Protein AF-0000000080770661 (afdb_homodimer)

Organism: Chromobacterium violaceum (strain ATCC 12472 / DSM 30191 / JCM 1249 / CCUG 213 / NBRC 12614 / NCIMB 9131 / NCTC 9757 / MK) (NCBI:txid243365)

Structure (mmCIF, N/CA/C/O backbone):
data_AF-0000000080770661-model_v1
#
loop_
_entity.id
_entity.type
_entity.pdbx_description
1 polymer 'Uncharacterized protein'
#
loop_
_atom_site.group_PDB
_atom_site.id
_atom_site.type_symbol
_atom_site.label_atom_id
_atom_site.label_alt_id
_atom_site.label_comp_id
_atom_site.label_asym_id
_atom_site.label_entity_id
_atom_site.label_seq_id
_atom_site.pdbx_PDB_ins_code
_atom_site.Cartn_x
_atom_site.Cartn_y
_atom_site.Cartn_z
_atom_site.occupancy
_atom_site.B_iso_or_equiv
_atom_site.auth_seq_id
_atom_site.auth_comp_id
_atom_site.auth_asym_id
_atom_site.auth_atom_id
_atom_site.pdbx_PDB_model_num
ATOM 1 N N . MET A 1 1 ? -11.68 -28.031 2.717 1 43.5 1 MET A N 1
ATOM 2 C CA . MET A 1 1 ? -10.695 -27.297 1.909 1 43.5 1 MET A CA 1
ATOM 3 C C . MET A 1 1 ? -9.734 -26.516 2.793 1 43.5 1 MET A C 1
ATOM 5 O O . MET A 1 1 ? -10.156 -25.875 3.766 1 43.5 1 MET A O 1
ATOM 9 N N . GLY A 1 2 ? -8.492 -26.891 2.832 1 56.44 2 GLY A N 1
ATOM 10 C CA . GLY A 1 2 ? -7.582 -26.391 3.854 1 56.44 2 GLY A CA 1
ATOM 11 C C . GLY A 1 2 ? -7.57 -24.875 3.969 1 56.44 2 GLY A C 1
ATOM 12 O O . GLY A 1 2 ? -8 -24.188 3.049 1 56.44 2 GLY A O 1
ATOM 13 N N . LYS A 1 3 ? -7.535 -24.312 5.062 1 73.31 3 LYS A N 1
ATOM 14 C CA . LYS A 1 3 ? -7.574 -22.875 5.324 1 73.31 3 LYS A CA 1
ATOM 15 C C . LYS A 1 3 ? -6.512 -22.141 4.512 1 73.31 3 LYS A C 1
ATOM 17 O O . LYS A 1 3 ? -5.328 -22.484 4.578 1 73.31 3 LYS A O 1
ATOM 22 N N . VAL A 1 4 ? -6.879 -21.516 3.443 1 87.75 4 VAL A N 1
ATOM 23 C CA . VAL A 1 4 ? -5.93 -20.766 2.635 1 87.75 4 VAL A CA 1
ATOM 24 C C . VAL A 1 4 ? -5.328 -19.625 3.465 1 87.75 4 VAL A C 1
ATOM 26 O O . VAL A 1 4 ? -6.062 -18.844 4.074 1 87.75 4 VAL A O 1
ATOM 29 N N . MET A 1 5 ? -3.979 -19.562 3.586 1 94.5 5 MET A N 1
ATOM 30 C CA . MET A 1 5 ? -3.281 -18.547 4.371 1 94.5 5 MET A CA 1
ATOM 31 C C . MET A 1 5 ? -3.314 -17.203 3.666 1 94.5 5 MET A C 1
ATOM 33 O O . MET A 1 5 ? -3.215 -17.141 2.439 1 94.5 5 MET A O 1
ATOM 37 N N . PRO A 1 6 ? -3.439 -16.172 4.422 1 97.69 6 PRO A N 1
ATOM 38 C CA . PRO A 1 6 ? -3.422 -14.852 3.803 1 97.69 6 PRO A CA 1
ATOM 39 C C . PRO A 1 6 ? -2.107 -14.547 3.086 1 97.69 6 PRO A C 1
ATOM 41 O O . PRO A 1 6 ? -1.037 -14.93 3.566 1 97.69 6 PRO A O 1
ATOM 44 N N . LEU A 1 7 ? -2.252 -13.938 1.95 1 98.44 7 LEU A N 1
ATOM 45 C CA . LEU A 1 7 ? -1.127 -13.312 1.261 1 98.44 7 LEU A CA 1
ATOM 46 C C . LEU A 1 7 ? -1.275 -11.789 1.24 1 98.44 7 LEU A C 1
ATOM 48 O O . LEU A 1 7 ? -2.283 -11.273 0.76 1 98.44 7 LEU A O 1
ATOM 52 N N . LEU A 1 8 ? -0.382 -11.141 1.757 1 98.75 8 LEU A N 1
ATOM 53 C CA . LEU A 1 8 ? -0.152 -9.711 1.619 1 98.75 8 LEU A CA 1
ATOM 54 C C . LEU A 1 8 ? 1.337 -9.391 1.682 1 98.75 8 LEU A C 1
ATOM 56 O O . LEU A 1 8 ? 1.93 -9.375 2.764 1 98.75 8 LEU A O 1
ATOM 60 N N . SER A 1 9 ? 1.948 -9.25 0.583 1 98.81 9 SER A N 1
ATOM 61 C CA . SER A 1 9 ? 3.377 -8.969 0.522 1 98.81 9 SER A CA 1
ATOM 62 C C . SER A 1 9 ? 3.654 -7.715 -0.306 1 98.81 9 SER A C 1
ATOM 64 O O . SER A 1 9 ? 2.881 -7.371 -1.202 1 98.81 9 SER A O 1
ATOM 66 N N . ILE A 1 10 ? 4.691 -7.035 0.051 1 98.94 10 ILE A N 1
ATOM 67 C CA . ILE A 1 10 ? 5.074 -5.789 -0.6 1 98.94 10 ILE A CA 1
ATOM 68 C C . ILE A 1 10 ? 6.562 -5.82 -0.944 1 98.94 10 ILE A C 1
ATOM 70 O O . ILE A 1 10 ? 7.379 -6.285 -0.147 1 98.94 10 ILE A O 1
ATOM 74 N N . CYS A 1 11 ? 6.91 -5.328 -2.098 1 98.81 11 CYS A N 1
ATOM 75 C CA . CYS A 1 11 ? 8.312 -5.09 -2.414 1 98.81 11 CYS A CA 1
ATOM 76 C C . CYS A 1 11 ? 8.492 -3.746 -3.111 1 98.81 11 CYS A C 1
ATOM 78 O O . CYS A 1 11 ? 7.574 -3.256 -3.773 1 98.81 11 CYS A O 1
ATOM 80 N N . SER A 1 12 ? 9.602 -3.158 -2.9 1 98.81 12 SER A N 1
ATOM 81 C CA . SER A 1 12 ? 9.977 -1.896 -3.533 1 98.81 12 SER A CA 1
ATOM 82 C C . SER A 1 12 ? 11.031 -2.105 -4.609 1 98.81 12 SER A C 1
ATOM 84 O O . SER A 1 12 ? 11.945 -2.922 -4.441 1 98.81 12 SER A O 1
ATOM 86 N N . SER A 1 13 ? 10.883 -1.396 -5.672 1 98.69 13 SER A N 1
ATOM 87 C CA . SER A 1 13 ? 11.875 -1.49 -6.738 1 98.69 13 SER A CA 1
ATOM 88 C C . SER A 1 13 ? 13.258 -1.072 -6.25 1 98.69 13 SER A C 1
ATOM 90 O O . SER A 1 13 ? 13.383 -0.435 -5.203 1 98.69 13 SER A O 1
ATOM 92 N N . GLU A 1 14 ? 14.227 -1.424 -7.035 1 97.56 14 GLU A N 1
ATOM 93 C CA . GLU A 1 14 ? 15.609 -1.104 -6.703 1 97.56 14 GLU A CA 1
ATOM 94 C C . GLU A 1 14 ? 15.805 0.401 -6.531 1 97.56 14 GLU A C 1
ATOM 96 O O . GLU A 1 14 ? 16.531 0.84 -5.641 1 97.56 14 GLU A O 1
ATOM 101 N N . THR A 1 15 ? 15.164 1.2 -7.332 1 97.31 15 THR A N 1
ATOM 102 C CA . THR A 1 15 ? 15.32 2.65 -7.301 1 97.31 15 THR A CA 1
ATOM 103 C C . THR A 1 15 ? 14.438 3.266 -6.223 1 97.31 15 THR A C 1
ATOM 105 O O . THR A 1 15 ? 14.602 4.438 -5.871 1 97.31 15 THR A O 1
ATOM 108 N N . GLY A 1 16 ? 13.531 2.516 -5.734 1 98.19 16 GLY A N 1
ATOM 109 C CA . GLY A 1 16 ? 12.633 2.971 -4.688 1 98.19 16 GLY A CA 1
ATOM 110 C C . GLY A 1 16 ? 11.469 3.791 -5.211 1 98.19 16 GLY A C 1
ATOM 111 O O . GLY A 1 16 ? 10.688 4.336 -4.434 1 98.19 16 GLY A O 1
ATOM 112 N N . ASP A 1 17 ? 11.281 3.854 -6.547 1 98.38 17 ASP A N 1
ATOM 113 C CA . ASP A 1 17 ? 10.273 4.746 -7.109 1 98.38 17 ASP A CA 1
ATOM 114 C C . ASP A 1 17 ? 9.031 3.967 -7.539 1 98.38 17 ASP A C 1
ATOM 116 O O . ASP A 1 17 ? 8.094 4.543 -8.102 1 98.38 17 ASP A O 1
ATOM 120 N N . SER A 1 18 ? 9.008 2.666 -7.32 1 98.75 18 SER A N 1
ATOM 121 C CA . SER A 1 18 ? 7.844 1.819 -7.574 1 98.75 18 SER A CA 1
ATOM 122 C C . SER A 1 18 ? 7.691 0.752 -6.492 1 98.75 18 SER A C 1
ATOM 124 O O . SER A 1 18 ? 8.68 0.272 -5.941 1 98.75 18 SER A O 1
ATOM 126 N N . VAL A 1 19 ? 6.426 0.391 -6.211 1 98.88 19 VAL A N 1
ATOM 127 C CA . VAL A 1 19 ? 6.102 -0.614 -5.207 1 98.88 19 VAL A CA 1
ATOM 128 C C . VAL A 1 19 ? 5.121 -1.631 -5.789 1 98.88 19 VAL A C 1
ATOM 130 O O . VAL A 1 19 ? 4.203 -1.265 -6.527 1 98.88 19 VAL A O 1
ATOM 133 N N . HIS A 1 20 ? 5.367 -2.861 -5.555 1 98.88 20 HIS A N 1
ATOM 134 C CA . HIS A 1 20 ? 4.457 -3.953 -5.883 1 98.88 20 HIS A CA 1
ATOM 135 C C . HIS A 1 20 ? 3.838 -4.551 -4.625 1 98.88 20 HIS A C 1
ATOM 137 O O . HIS A 1 20 ? 4.551 -4.895 -3.678 1 98.88 20 HIS A O 1
ATOM 143 N N . MET A 1 21 ? 2.535 -4.652 -4.59 1 98.94 21 MET A N 1
ATOM 144 C CA . MET A 1 21 ? 1.801 -5.32 -3.52 1 98.94 21 MET A CA 1
ATOM 145 C C . MET A 1 21 ? 1.056 -6.543 -4.051 1 98.94 21 MET A C 1
ATOM 147 O O . MET A 1 21 ? 0.319 -6.445 -5.035 1 98.94 21 MET A O 1
ATOM 151 N N . HIS A 1 22 ? 1.281 -7.684 -3.5 1 98.94 22 HIS A N 1
ATOM 152 C CA . HIS A 1 22 ? 0.62 -8.93 -3.873 1 98.94 22 HIS A CA 1
ATOM 153 C C . HIS A 1 22 ? -0.344 -9.391 -2.783 1 98.94 22 HIS A C 1
ATOM 155 O O . HIS A 1 22 ? 0.038 -9.5 -1.616 1 98.94 22 HIS A O 1
ATOM 161 N N . ALA A 1 23 ? -1.537 -9.719 -3.15 1 98.88 23 ALA A N 1
ATOM 162 C CA . ALA A 1 23 ? -2.523 -10.148 -2.162 1 98.88 23 ALA A CA 1
ATOM 163 C C . ALA A 1 23 ? -3.406 -11.266 -2.713 1 98.88 23 ALA A C 1
ATOM 165 O O . ALA A 1 23 ? -3.65 -11.336 -3.918 1 98.88 23 ALA A O 1
ATOM 166 N N . ASN A 1 24 ? -3.795 -12.195 -1.857 1 98.56 24 ASN A N 1
ATOM 167 C CA . ASN A 1 24 ? -4.977 -13 -2.137 1 98.56 24 ASN A CA 1
ATOM 168 C C . ASN A 1 24 ? -6.23 -12.398 -1.51 1 98.56 24 ASN A C 1
ATOM 170 O O . ASN A 1 24 ? -6.203 -11.266 -1.028 1 98.56 24 ASN A O 1
ATOM 174 N N . LEU A 1 25 ? -7.332 -13.102 -1.572 1 98.44 25 LEU A N 1
ATOM 175 C CA . LEU A 1 25 ? -8.594 -12.555 -1.085 1 98.44 25 LEU A CA 1
ATOM 176 C C . LEU A 1 25 ? -8.492 -12.188 0.39 1 98.44 25 LEU A C 1
ATOM 178 O O . LEU A 1 25 ? -8.906 -11.094 0.789 1 98.44 25 LEU A O 1
ATOM 182 N N . GLN A 1 26 ? -7.902 -13.062 1.161 1 98.25 26 GLN A N 1
ATOM 183 C CA . GLN A 1 26 ? -7.762 -12.812 2.592 1 98.25 26 GLN A CA 1
ATOM 184 C C . GLN A 1 26 ? -6.863 -11.609 2.854 1 98.25 26 GLN A C 1
ATOM 186 O O . GLN A 1 26 ? -7.117 -10.828 3.771 1 98.25 26 GLN A O 1
ATOM 191 N N . GLY A 1 27 ? -5.777 -11.508 2.043 1 98.69 27 GLY A N 1
ATOM 192 C CA . GLY A 1 27 ? -4.918 -10.344 2.166 1 98.69 27 GLY A CA 1
ATOM 193 C C . GLY A 1 27 ? -5.625 -9.047 1.843 1 98.69 27 GLY A C 1
ATOM 194 O O . GLY A 1 27 ? -5.414 -8.031 2.514 1 98.69 27 GLY A O 1
ATOM 195 N N . LEU A 1 28 ? -6.473 -9.039 0.837 1 98.81 28 LEU A N 1
ATOM 196 C CA . LEU A 1 28 ? -7.242 -7.848 0.478 1 98.81 28 LEU A CA 1
ATOM 197 C C . LEU A 1 28 ? -8.219 -7.473 1.591 1 98.81 28 LEU A C 1
ATOM 199 O O . LEU A 1 28 ? -8.469 -6.289 1.825 1 98.81 28 LEU A O 1
ATOM 203 N N . ILE A 1 29 ? -8.766 -8.453 2.254 1 98.56 29 ILE A N 1
ATOM 204 C CA . ILE A 1 29 ? -9.688 -8.211 3.355 1 98.56 29 ILE A CA 1
ATOM 205 C C . ILE A 1 29 ? -8.953 -7.543 4.512 1 98.56 29 ILE A C 1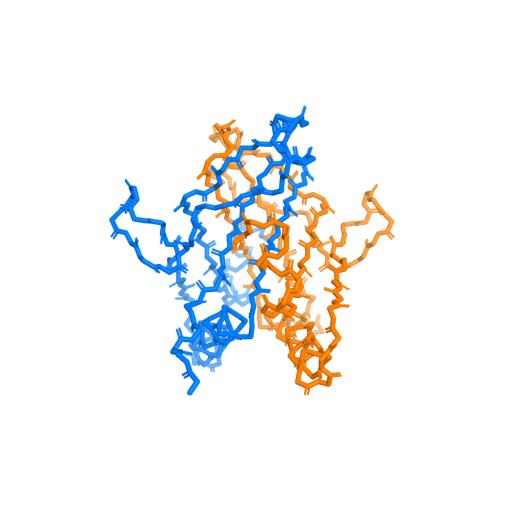
ATOM 207 O O . ILE A 1 29 ? -9.469 -6.613 5.133 1 98.56 29 ILE A O 1
ATOM 211 N N . ILE A 1 30 ? -7.73 -7.977 4.773 1 98.56 30 ILE A N 1
ATOM 212 C CA . ILE A 1 30 ? -6.91 -7.371 5.82 1 98.56 30 ILE A CA 1
ATOM 213 C C . ILE A 1 30 ? -6.688 -5.895 5.508 1 98.56 30 ILE A C 1
ATOM 215 O O . ILE A 1 30 ? -6.852 -5.039 6.379 1 98.56 30 ILE A O 1
ATOM 219 N N . LEU A 1 31 ? -6.316 -5.578 4.27 1 98.62 31 LEU A N 1
ATOM 220 C CA . LEU A 1 31 ? -6.109 -4.199 3.846 1 98.62 31 LEU A CA 1
ATOM 221 C C . LEU A 1 31 ? -7.402 -3.396 3.961 1 98.62 31 LEU A C 1
ATOM 223 O O . LEU A 1 31 ? -7.391 -2.266 4.453 1 98.62 31 LEU A O 1
ATOM 227 N N . GLN A 1 32 ? -8.469 -3.986 3.535 1 98.69 32 GLN A N 1
ATOM 228 C CA . GLN A 1 32 ? -9.773 -3.324 3.551 1 98.69 32 GLN A CA 1
ATOM 229 C C . GLN A 1 32 ? -10.195 -2.982 4.973 1 98.69 32 GLN A C 1
ATOM 231 O O . GLN A 1 32 ? -10.734 -1.902 5.223 1 98.69 32 GLN A O 1
ATOM 236 N N . ASP A 1 33 ? -10.031 -3.922 5.883 1 98.75 33 ASP A N 1
ATOM 237 C CA . ASP A 1 33 ? -10.414 -3.705 7.277 1 98.75 33 ASP A CA 1
ATOM 238 C C . ASP A 1 33 ? -9.672 -2.514 7.871 1 98.75 33 ASP A C 1
ATOM 240 O O . ASP A 1 33 ? -10.258 -1.697 8.586 1 98.75 33 ASP A O 1
ATOM 244 N N . ALA A 1 34 ? -8.383 -2.438 7.605 1 98.81 34 ALA A N 1
ATOM 245 C CA . ALA A 1 34 ? -7.578 -1.312 8.078 1 98.81 34 ALA A CA 1
ATOM 246 C C . ALA A 1 34 ? -8.086 0.006 7.504 1 98.81 34 ALA A C 1
ATOM 248 O O . ALA A 1 34 ? -8.203 1.003 8.219 1 98.81 34 ALA A O 1
ATOM 249 N N . ILE A 1 35 ? -8.422 0 6.227 1 98.88 35 ILE A N 1
ATOM 250 C CA . ILE A 1 35 ? -8.898 1.194 5.535 1 98.88 35 ILE A CA 1
ATOM 251 C C . ILE A 1 35 ? -10.234 1.64 6.125 1 98.88 35 ILE A C 1
ATOM 253 O O . ILE A 1 35 ? -10.438 2.828 6.387 1 98.88 35 ILE A O 1
ATOM 257 N N . ILE A 1 36 ? -11.094 0.716 6.379 1 98.81 36 ILE A N 1
ATOM 258 C CA . ILE A 1 36 ? -12.398 1.02 6.957 1 98.81 36 ILE A CA 1
ATOM 259 C C . ILE A 1 36 ? -12.219 1.642 8.344 1 98.81 36 ILE A C 1
ATOM 261 O O . ILE A 1 36 ? -12.883 2.623 8.68 1 98.81 36 ILE A O 1
ATOM 265 N N . ASN A 1 37 ? -11.344 1.027 9.141 1 98.88 37 ASN A N 1
ATOM 266 C CA . ASN A 1 37 ? -11.062 1.567 10.469 1 98.88 37 ASN A CA 1
ATOM 267 C C . ASN A 1 37 ? -10.555 3.004 10.398 1 98.88 37 ASN A C 1
ATOM 269 O O . ASN A 1 37 ? -11.008 3.867 11.148 1 98.88 37 ASN A O 1
ATOM 273 N N . LEU A 1 38 ? -9.656 3.291 9.492 1 98.88 38 LEU A N 1
ATOM 274 C CA . LEU A 1 38 ? -9.07 4.621 9.336 1 98.88 38 LEU A CA 1
ATOM 275 C C . LEU A 1 38 ? -10.109 5.613 8.836 1 98.88 38 LEU A C 1
ATOM 277 O O . LEU A 1 38 ? -10.117 6.777 9.25 1 98.88 38 LEU A O 1
ATOM 281 N N . GLN A 1 39 ? -10.977 5.148 7.91 1 98.88 39 GLN A N 1
ATOM 282 C CA . GLN A 1 39 ? -12.062 6.008 7.449 1 98.88 39 GLN A CA 1
ATOM 283 C C . GLN A 1 39 ? -12.961 6.422 8.609 1 98.88 39 GLN A C 1
ATOM 285 O O . GLN A 1 39 ? -13.352 7.586 8.711 1 98.88 39 GLN A O 1
ATOM 290 N N . ARG A 1 40 ? -13.305 5.457 9.406 1 98.81 40 ARG A N 1
ATOM 291 C CA . ARG A 1 40 ? -14.148 5.742 10.562 1 98.81 40 ARG A CA 1
ATOM 292 C C . ARG A 1 40 ? -13.516 6.805 11.461 1 98.81 40 ARG A C 1
ATOM 294 O O . ARG A 1 40 ? -14.195 7.727 11.914 1 98.81 40 ARG A O 1
ATOM 301 N N . LYS A 1 41 ? -12.234 6.641 11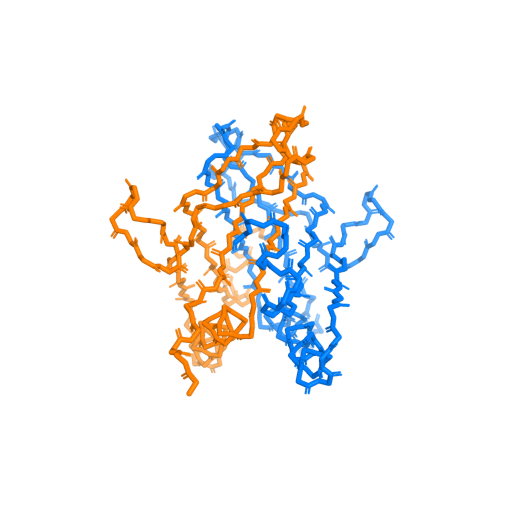.711 1 98.75 41 LYS A N 1
ATOM 302 C CA . LYS A 1 41 ? -11.523 7.602 12.547 1 98.75 41 LYS A CA 1
ATOM 303 C C . LYS A 1 41 ? -11.508 8.984 11.906 1 98.75 41 LYS A C 1
ATOM 305 O O . LYS A 1 41 ? -11.719 9.992 12.586 1 98.75 41 LYS A O 1
ATOM 310 N N . LEU A 1 42 ? -11.297 9.062 10.57 1 98.62 42 LEU A N 1
ATOM 311 C CA . LEU A 1 42 ? -11.281 10.344 9.875 1 98.62 42 LEU A CA 1
ATOM 312 C C . LEU A 1 42 ? -12.648 11.016 9.945 1 98.62 42 LEU A C 1
ATOM 314 O O . LEU A 1 42 ? -12.734 12.242 10.094 1 98.62 42 LEU A O 1
ATOM 318 N N . LEU A 1 43 ? -13.648 10.281 9.781 1 98.12 43 LEU A N 1
ATOM 319 C CA . LEU A 1 43 ? -15.008 10.812 9.844 1 98.12 43 LEU A CA 1
ATOM 320 C C . LEU A 1 43 ? -15.32 11.367 11.227 1 98.12 43 LEU A C 1
ATOM 322 O O . LEU A 1 43 ? -16.188 12.219 11.383 1 98.12 43 LEU A O 1
ATOM 326 N N . ALA A 1 44 ? -14.555 10.914 12.25 1 98.25 44 ALA A N 1
ATOM 327 C CA . ALA A 1 44 ? -14.656 11.43 13.609 1 98.25 44 ALA A CA 1
ATOM 328 C C . ALA A 1 44 ? -13.617 12.531 13.852 1 98.25 44 ALA A C 1
ATOM 330 O O . ALA A 1 44 ? -13.344 12.891 15 1 98.25 44 ALA A O 1
ATOM 331 N N . ASP A 1 45 ? -13.008 12.984 12.766 1 97.56 45 ASP A N 1
ATOM 332 C CA . ASP A 1 45 ? -12.039 14.07 12.773 1 97.56 45 ASP A CA 1
ATOM 333 C C . ASP A 1 45 ? -10.766 13.672 13.523 1 97.56 45 ASP A C 1
ATOM 335 O O . ASP A 1 45 ? -10.203 14.477 14.273 1 97.56 45 ASP A O 1
ATOM 339 N N . GLN A 1 46 ? -10.414 12.406 13.383 1 98.5 46 GLN A N 1
ATOM 340 C CA . GLN A 1 46 ? -9.211 11.898 14.023 1 98.5 46 GLN A CA 1
ATOM 341 C C . GLN A 1 46 ? -8.219 11.367 12.992 1 98.5 46 GLN A C 1
ATOM 343 O O . GLN A 1 46 ? -8.562 10.5 12.18 1 98.5 46 GLN A O 1
ATOM 348 N N . SER A 1 47 ? -7.059 11.945 13.047 1 98.75 47 SER A N 1
ATOM 349 C CA . SER A 1 47 ? -5.953 11.359 12.305 1 98.75 47 SER A CA 1
ATOM 350 C C . SER A 1 47 ? -5.402 10.125 13.016 1 98.75 47 SER A C 1
ATOM 352 O O . SER A 1 47 ? -5.312 10.102 14.242 1 98.75 47 SER A O 1
ATOM 354 N N . ASP A 1 48 ? -5.051 9.133 12.289 1 98.69 48 ASP A N 1
ATOM 355 C CA . ASP A 1 48 ? -4.496 7.902 12.852 1 98.69 48 ASP A CA 1
ATOM 356 C C . ASP A 1 48 ? -3.721 7.121 11.797 1 98.69 48 ASP A C 1
ATOM 358 O O . ASP A 1 48 ? -3.531 7.602 10.672 1 98.69 48 ASP A O 1
ATOM 362 N N . HIS A 1 49 ? -3.133 6.059 12.18 1 98.81 49 HIS A N 1
ATOM 363 C CA . HIS A 1 49 ? -2.393 5.211 11.25 1 98.81 49 HIS A CA 1
ATOM 364 C C . HIS A 1 49 ? -2.5 3.742 11.633 1 98.81 49 HIS A C 1
ATOM 366 O O . HIS A 1 49 ? -2.918 3.418 12.75 1 98.81 49 HIS A O 1
ATOM 372 N N . GLU A 1 50 ? -2.258 2.883 10.703 1 98.75 50 GLU A N 1
ATOM 373 C CA . GLU A 1 50 ? -2.16 1.437 10.875 1 98.75 50 GLU A CA 1
ATOM 374 C C . GLU A 1 50 ? -0.771 0.929 10.492 1 98.75 50 GLU A C 1
ATOM 376 O O . GLU A 1 50 ? -0.173 1.407 9.523 1 98.75 50 GLU A O 1
ATOM 381 N N . HIS A 1 51 ? -0.306 -0.039 11.258 1 98.75 51 HIS A N 1
ATOM 382 C CA . HIS A 1 51 ? 0.953 -0.712 10.953 1 98.75 51 HIS A CA 1
ATOM 383 C C . HIS A 1 51 ? 0.711 -2.109 10.391 1 98.75 51 HIS A C 1
ATOM 385 O O . HIS A 1 51 ? -0.072 -2.881 10.953 1 98.75 51 HIS A O 1
ATOM 391 N N . PHE A 1 52 ? 1.346 -2.414 9.273 1 98.81 52 PHE A N 1
ATOM 392 C CA . PHE A 1 52 ? 1.479 -3.77 8.75 1 98.81 52 PHE A CA 1
ATOM 393 C C . PHE A 1 52 ? 2.934 -4.223 8.781 1 98.81 52 PHE A C 1
ATOM 395 O O . PHE A 1 52 ? 3.811 -3.559 8.234 1 98.81 52 PHE A O 1
ATOM 402 N N . ARG A 1 53 ? 3.201 -5.301 9.492 1 98.81 53 ARG A N 1
ATOM 403 C CA . ARG A 1 53 ? 4.578 -5.77 9.617 1 98.81 53 ARG A CA 1
ATOM 404 C C . ARG A 1 53 ? 4.68 -7.258 9.297 1 98.81 53 ARG A C 1
ATOM 406 O O . ARG A 1 53 ? 3.693 -7.988 9.391 1 98.81 53 ARG A O 1
ATOM 413 N N . SER A 1 54 ? 5.852 -7.641 8.82 1 98.62 54 SER A N 1
ATOM 414 C CA . SER A 1 54 ? 6.152 -9.055 8.641 1 98.62 54 SER A CA 1
ATOM 415 C C . SER A 1 54 ? 6.645 -9.688 9.938 1 98.62 54 SER A C 1
ATOM 417 O O . SER A 1 54 ? 6.93 -8.977 10.906 1 98.62 54 SER A O 1
ATOM 419 N N . ALA A 1 55 ? 6.758 -10.961 9.93 1 98.19 55 ALA A N 1
ATOM 420 C CA . ALA A 1 55 ? 7.219 -11.695 11.102 1 98.19 55 ALA A CA 1
ATOM 421 C C . ALA A 1 55 ? 8.625 -11.266 11.5 1 98.19 55 ALA A C 1
ATOM 423 O O . ALA A 1 55 ? 8.945 -11.164 12.688 1 98.19 55 ALA A O 1
ATOM 424 N N . ASP A 1 56 ? 9.469 -10.953 10.578 1 97.62 56 ASP A N 1
ATOM 425 C CA . ASP A 1 56 ? 10.836 -10.531 10.828 1 97.62 56 ASP A CA 1
ATOM 426 C C . ASP A 1 56 ? 10.875 -9.234 11.625 1 97.62 56 ASP A C 1
ATOM 428 O O . ASP A 1 56 ? 11.883 -8.914 12.258 1 97.62 56 ASP A O 1
ATOM 432 N N . TRP A 1 57 ? 9.844 -8.547 11.602 1 98.12 57 TRP A N 1
ATOM 433 C CA . TRP A 1 57 ? 9.758 -7.289 12.328 1 98.12 57 TRP A CA 1
ATOM 434 C C . TRP A 1 57 ? 8.656 -7.336 13.383 1 98.12 57 TRP A C 1
ATOM 436 O O . TRP A 1 57 ? 7.98 -6.336 13.625 1 98.12 57 TRP A O 1
ATOM 446 N N . ALA A 1 58 ? 8.266 -8.469 13.781 1 97.62 58 ALA A N 1
ATOM 447 C CA . ALA A 1 58 ? 7.406 -8.75 14.93 1 97.62 58 ALA A CA 1
ATOM 448 C C . ALA A 1 58 ? 5.945 -8.43 14.617 1 97.62 58 ALA A C 1
ATOM 450 O O . ALA A 1 58 ? 5.207 -7.965 15.484 1 97.62 58 ALA A O 1
ATOM 451 N N . GLY A 1 59 ? 5.566 -8.547 13.477 1 97.56 59 GLY A N 1
ATOM 452 C CA . GLY A 1 59 ? 4.184 -8.492 13.031 1 97.56 59 GLY A CA 1
ATOM 453 C C . GLY A 1 59 ? 3.805 -9.641 12.117 1 97.56 59 GLY A C 1
ATOM 454 O O . GLY A 1 59 ? 4.676 -10.367 11.625 1 97.56 59 GLY A O 1
ATOM 455 N N . TYR A 1 60 ? 2.447 -9.719 11.805 1 96.25 60 TYR A N 1
ATOM 456 C CA . TYR A 1 60 ? 2.014 -10.906 11.07 1 96.25 60 TYR A CA 1
ATOM 457 C C . TYR A 1 60 ? 1.04 -10.539 9.961 1 96.25 60 TYR A C 1
ATOM 459 O O . TYR A 1 60 ? 0.443 -11.414 9.328 1 96.25 60 TYR A O 1
ATOM 467 N N . GLU A 1 61 ? 0.936 -9.289 9.719 1 98 61 GLU A N 1
ATOM 468 C CA . GLU A 1 61 ? -0.003 -8.859 8.688 1 98 61 GLU A CA 1
ATOM 469 C C . GLU A 1 61 ? 0.588 -9.047 7.293 1 98 61 GLU A C 1
ATOM 471 O O . GLU A 1 61 ? -0.117 -9.445 6.363 1 98 61 GLU A O 1
ATOM 476 N N . LEU A 1 62 ? 1.912 -8.758 7.227 1 98.56 62 LEU A N 1
ATOM 477 C CA . LEU A 1 62 ? 2.59 -8.914 5.941 1 98.56 62 LEU A CA 1
ATOM 478 C C . LEU A 1 62 ? 3.25 -10.289 5.844 1 98.56 62 LEU A C 1
ATOM 480 O O . LEU A 1 62 ? 3.84 -10.773 6.812 1 98.56 62 LEU A O 1
ATOM 484 N N . THR A 1 63 ? 3.092 -10.891 4.738 1 98.25 63 THR A N 1
ATOM 485 C CA . THR A 1 63 ? 3.902 -12.047 4.395 1 98.25 63 THR A CA 1
ATOM 486 C C . THR A 1 63 ? 5.18 -11.625 3.678 1 98.25 63 THR A C 1
ATOM 488 O O . THR A 1 63 ? 5.336 -10.461 3.311 1 98.25 63 THR A O 1
ATOM 491 N N . THR A 1 64 ? 6.148 -12.633 3.611 1 97.56 64 THR A N 1
ATOM 492 C CA . THR A 1 64 ? 7.406 -12.344 2.934 1 97.56 64 THR A CA 1
ATOM 493 C C . THR A 1 64 ? 7.586 -13.25 1.717 1 97.56 64 THR A C 1
ATOM 495 O O . THR A 1 64 ? 7.672 -14.469 1.852 1 97.56 64 THR A O 1
ATOM 498 N N . SER A 1 65 ? 7.133 -12.867 0.608 1 96.12 65 SER A N 1
ATOM 499 C C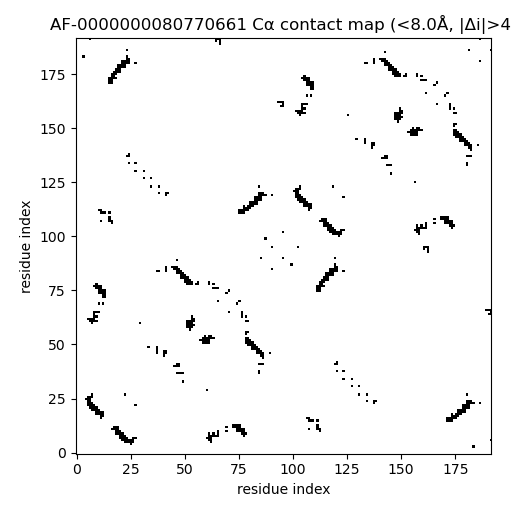A . SER A 1 65 ? 7.301 -13.508 -0.693 1 96.12 65 SER A CA 1
ATOM 500 C C . SER A 1 65 ? 7.379 -12.469 -1.811 1 96.12 65 SER A C 1
ATOM 502 O O . SER A 1 65 ? 6.922 -11.336 -1.647 1 96.12 65 SER A O 1
ATOM 504 N N . MET A 1 66 ? 8.039 -12.836 -2.795 1 96.56 66 MET A N 1
ATOM 505 C CA . MET A 1 66 ? 8.141 -11.992 -3.977 1 96.56 66 MET A CA 1
ATOM 506 C C . MET A 1 66 ? 8.266 -12.828 -5.242 1 96.56 66 MET A C 1
ATOM 508 O O . MET A 1 66 ? 8.695 -13.984 -5.188 1 96.56 66 MET A O 1
ATOM 512 N N . LEU A 1 67 ? 7.848 -12.289 -6.34 1 98 67 LEU A N 1
ATOM 513 C CA . LEU A 1 67 ? 7.984 -12.992 -7.613 1 98 67 LEU A CA 1
ATOM 514 C C . LEU A 1 67 ? 9.453 -13.133 -8 1 98 67 LEU A C 1
ATOM 516 O O . LEU A 1 67 ? 10.273 -12.273 -7.676 1 98 67 LEU A O 1
ATOM 520 N N . GLU A 1 68 ? 9.75 -14.172 -8.734 1 97.19 68 GLU A N 1
ATOM 521 C CA . GLU A 1 68 ? 11.109 -14.375 -9.242 1 97.19 68 GLU A CA 1
ATOM 522 C C . GLU A 1 68 ? 11.586 -13.172 -10.039 1 97.19 68 GLU A C 1
ATOM 524 O O . GLU A 1 68 ? 12.742 -12.766 -9.93 1 97.19 68 GLU A O 1
ATOM 529 N N . SER A 1 69 ? 10.711 -12.641 -10.836 1 97.25 69 SER A N 1
ATOM 530 C CA . SER A 1 69 ? 11.07 -11.484 -11.648 1 97.25 69 SER A CA 1
ATOM 531 C C . SER A 1 69 ? 11.43 -10.281 -10.789 1 97.25 69 SER A C 1
ATOM 533 O O . SER A 1 69 ? 12.328 -9.508 -11.133 1 97.25 69 SER A O 1
ATOM 535 N N . GLU A 1 70 ? 10.766 -10.086 -9.703 1 97.94 70 GLU A N 1
ATOM 536 C CA . GLU A 1 70 ? 11.055 -9.008 -8.773 1 97.94 70 GLU A CA 1
ATOM 537 C C . GLU A 1 70 ? 12.391 -9.227 -8.07 1 97.94 70 GLU A C 1
ATOM 539 O O . GLU A 1 70 ? 13.188 -8.297 -7.922 1 97.94 70 GLU A O 1
ATOM 544 N N . TYR A 1 71 ? 12.578 -10.469 -7.656 1 96.88 71 TYR A N 1
ATOM 545 C CA . TYR A 1 71 ? 13.859 -10.836 -7.07 1 96.88 71 TYR A CA 1
ATOM 546 C C . TYR A 1 71 ? 15 -10.547 -8.039 1 96.88 71 TYR A C 1
ATOM 548 O O . TYR A 1 71 ? 15.992 -9.914 -7.664 1 96.88 71 TYR A O 1
ATOM 556 N N . ASN A 1 72 ? 14.812 -10.969 -9.258 1 97.75 72 ASN A N 1
ATOM 557 C CA . ASN A 1 72 ? 15.844 -10.82 -10.281 1 97.75 72 ASN A CA 1
ATOM 558 C C . ASN A 1 72 ? 16.078 -9.359 -10.633 1 97.75 72 ASN A C 1
ATOM 560 O O . ASN A 1 72 ? 17.156 -9 -11.125 1 97.75 72 ASN A O 1
ATOM 564 N N . SER A 1 73 ? 15.133 -8.508 -10.367 1 98 73 SER A N 1
ATOM 565 C CA . SER A 1 73 ? 15.266 -7.086 -10.656 1 98 73 SER A CA 1
ATOM 566 C C . SER A 1 73 ? 15.719 -6.316 -9.422 1 98 73 SER A C 1
ATOM 568 O O . SER A 1 73 ? 15.641 -5.086 -9.391 1 98 73 SER A O 1
ATOM 570 N N . ASN A 1 74 ? 16.109 -7.055 -8.383 1 97.94 74 ASN A N 1
ATOM 571 C CA . ASN A 1 74 ? 16.688 -6.512 -7.156 1 97.94 74 ASN A CA 1
ATOM 572 C C . ASN A 1 74 ? 15.664 -5.684 -6.375 1 97.94 74 ASN A C 1
ATOM 574 O O . ASN A 1 74 ? 16.016 -4.652 -5.793 1 97.94 74 ASN A O 1
ATOM 578 N N . CYS A 1 75 ? 14.438 -6.047 -6.488 1 98.5 75 CYS A N 1
ATOM 579 C CA . CYS A 1 75 ? 13.445 -5.461 -5.59 1 98.5 75 CYS A CA 1
ATOM 580 C C . CYS A 1 75 ? 13.742 -5.816 -4.141 1 98.5 75 CYS A C 1
ATOM 582 O O . CYS A 1 75 ? 14.312 -6.871 -3.857 1 98.5 75 CYS A O 1
ATOM 584 N N . LYS A 1 76 ? 13.344 -4.922 -3.275 1 98.5 76 LYS A N 1
ATOM 585 C CA . LYS A 1 76 ? 13.57 -5.133 -1.849 1 98.5 76 LYS A CA 1
ATOM 586 C C . LYS A 1 76 ? 12.289 -5.551 -1.143 1 98.5 76 LYS A C 1
ATOM 588 O O . LYS A 1 76 ? 11.227 -4.965 -1.376 1 98.5 76 LYS A O 1
ATOM 593 N N . GLN A 1 77 ? 12.438 -6.574 -0.352 1 98.5 77 GLN A N 1
ATOM 594 C CA . GLN A 1 77 ? 11.305 -6.961 0.488 1 98.5 77 GLN A CA 1
ATOM 595 C C . GLN A 1 77 ? 10.953 -5.855 1.479 1 98.5 77 GLN A C 1
ATOM 597 O O . GLN A 1 77 ? 11.82 -5.359 2.199 1 98.5 77 GLN A O 1
ATOM 602 N N . VAL A 1 78 ? 9.742 -5.469 1.483 1 98.81 78 VAL A N 1
ATOM 603 C CA . VAL A 1 78 ? 9.242 -4.504 2.463 1 98.81 78 VAL A CA 1
ATOM 604 C C . VAL A 1 78 ? 8.719 -5.242 3.691 1 98.81 78 VAL A C 1
ATOM 606 O O . VAL A 1 78 ? 7.902 -6.16 3.568 1 98.81 78 VAL A O 1
ATOM 609 N N . HIS A 1 79 ? 9.133 -4.836 4.867 1 98.88 79 HIS A N 1
ATOM 610 C CA . HIS A 1 79 ? 8.758 -5.516 6.102 1 98.88 79 HIS A CA 1
ATOM 611 C C . HIS A 1 79 ? 7.801 -4.672 6.93 1 98.88 79 HIS A C 1
ATOM 613 O O . HIS A 1 79 ? 7.195 -5.164 7.883 1 98.88 79 HIS A O 1
ATOM 619 N N . HIS A 1 80 ? 7.68 -3.428 6.52 1 98.94 80 HIS A N 1
ATOM 620 C CA . HIS A 1 80 ? 6.848 -2.521 7.305 1 98.94 80 HIS A CA 1
ATOM 621 C C . HIS A 1 80 ? 6.133 -1.513 6.41 1 98.94 80 HIS A C 1
ATOM 623 O O . HIS A 1 80 ? 6.781 -0.724 5.719 1 98.94 80 HIS A O 1
ATOM 629 N N . LEU A 1 81 ? 4.812 -1.561 6.344 1 98.88 81 LEU A N 1
ATOM 630 C CA . LEU A 1 81 ? 3.951 -0.534 5.766 1 98.88 81 LEU A CA 1
ATOM 631 C C . LEU A 1 81 ? 3.258 0.274 6.855 1 98.88 81 LEU A C 1
ATOM 633 O O . LEU A 1 81 ? 2.613 -0.294 7.742 1 98.88 81 LEU A O 1
ATOM 637 N N . GLU A 1 82 ? 3.424 1.525 6.891 1 98.81 82 GLU A N 1
ATOM 638 C CA . GLU A 1 82 ? 2.602 2.432 7.688 1 98.81 82 GLU A CA 1
ATOM 639 C C . GLU A 1 82 ? 1.589 3.168 6.812 1 98.81 82 GLU A C 1
ATOM 641 O O . GLU A 1 82 ? 1.968 3.91 5.906 1 98.81 82 GLU A O 1
ATOM 646 N N . LEU A 1 83 ? 0.331 2.916 7.004 1 98.88 83 LEU A N 1
ATOM 647 C CA . LEU A 1 83 ? -0.759 3.609 6.324 1 98.88 83 LEU A CA 1
ATOM 648 C C . LEU A 1 83 ? -1.338 4.707 7.211 1 98.88 83 LEU A C 1
ATOM 650 O O . LEU A 1 83 ? -2.051 4.426 8.172 1 98.88 83 LEU A O 1
ATOM 654 N N . PHE A 1 84 ? -1.064 5.938 6.867 1 98.88 84 PHE A N 1
ATOM 655 C CA . PHE A 1 84 ? -1.512 7.102 7.621 1 98.88 84 PHE A CA 1
ATOM 656 C C . PHE A 1 84 ? -2.791 7.676 7.027 1 98.88 84 PHE A C 1
ATOM 658 O O . PHE A 1 84 ? -2.93 7.758 5.805 1 98.88 84 PHE A O 1
ATOM 665 N N . ALA A 1 85 ? -3.658 8.039 7.879 1 98.88 85 ALA A N 1
ATOM 666 C CA . ALA A 1 85 ? -4.879 8.758 7.516 1 98.88 85 ALA A CA 1
ATOM 667 C C . ALA A 1 85 ? -4.934 10.125 8.195 1 98.88 85 ALA A C 1
ATOM 669 O O . ALA A 1 85 ? -4.945 10.211 9.422 1 98.88 85 ALA A O 1
ATOM 670 N N . TRP A 1 86 ? -4.973 11.109 7.375 1 98.75 86 TRP A N 1
ATOM 671 C CA . TRP A 1 86 ? -4.863 12.469 7.887 1 98.75 86 TRP A CA 1
ATOM 672 C C . TRP A 1 86 ? -6.164 13.234 7.68 1 98.75 86 TRP A C 1
ATOM 674 O O . TRP A 1 86 ? -6.77 13.164 6.605 1 98.75 86 TRP A O 1
ATOM 684 N N . THR A 1 87 ? -6.578 14.008 8.688 1 98.44 87 THR A N 1
ATOM 685 C CA . THR A 1 87 ? -7.633 15 8.5 1 98.44 87 THR A CA 1
ATOM 686 C C . THR A 1 87 ? -7.176 16.109 7.555 1 98.44 87 THR A C 1
ATOM 688 O O . T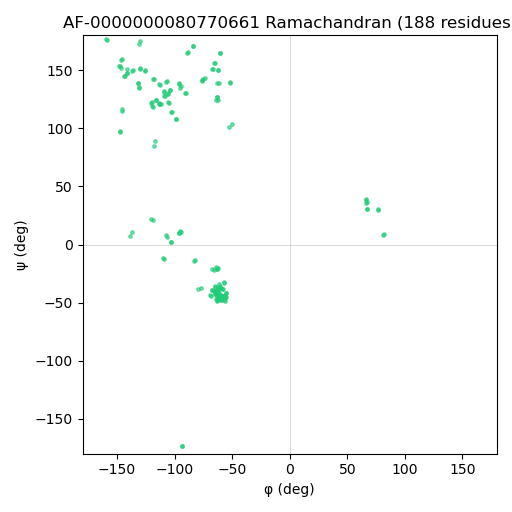HR A 1 87 ? -5.973 16.312 7.367 1 98.44 87 THR A O 1
ATOM 691 N N . ASP A 1 88 ? -8.102 16.781 6.918 1 96.19 88 ASP A N 1
ATOM 692 C CA . ASP A 1 88 ? -7.742 17.859 5.984 1 96.19 88 ASP A CA 1
ATOM 693 C C . ASP A 1 88 ? -6.957 18.953 6.688 1 96.19 88 ASP A C 1
ATOM 695 O O . ASP A 1 88 ? -6.031 19.531 6.109 1 96.19 88 ASP A O 1
ATOM 699 N N . GLU A 1 89 ? -7.336 19.234 7.914 1 96.12 89 GLU A N 1
ATOM 700 C CA . GLU A 1 89 ? -6.621 20.25 8.688 1 96.12 89 GLU A CA 1
ATOM 701 C C . GLU A 1 89 ? -5.172 19.828 8.93 1 96.12 89 GLU A C 1
ATOM 703 O O . GLU A 1 89 ? -4.254 20.641 8.766 1 96.12 89 GLU A O 1
ATOM 708 N N . TRP A 1 90 ? -4.957 18.641 9.352 1 97.38 90 TRP A N 1
ATOM 709 C CA . TRP A 1 90 ? -3.611 18.156 9.625 1 97.38 90 TRP A CA 1
ATOM 710 C C . TRP A 1 90 ? -2.758 18.156 8.367 1 97.38 90 TRP A C 1
ATOM 712 O O . TRP A 1 90 ? -1.602 18.578 8.391 1 97.38 90 TRP A O 1
ATOM 722 N N . ARG A 1 91 ? -3.342 17.625 7.297 1 96.44 91 ARG A N 1
ATOM 723 C CA . ARG A 1 91 ? -2.639 17.578 6.02 1 96.44 91 ARG A CA 1
ATOM 724 C C . ARG A 1 91 ? -2.188 18.953 5.582 1 96.44 91 ARG A C 1
ATOM 726 O O . ARG A 1 91 ? -1.064 19.125 5.105 1 96.44 91 ARG A O 1
ATOM 733 N N . GLU A 1 92 ? -3.078 19.953 5.734 1 94.69 92 GLU A N 1
ATOM 734 C CA . GLU A 1 92 ? -2.754 21.312 5.359 1 94.69 92 GLU A CA 1
ATOM 735 C C . GLU A 1 92 ? -1.62 21.875 6.215 1 94.69 92 GLU A C 1
ATOM 737 O O . GLU A 1 92 ? -0.685 22.484 5.699 1 94.69 92 GLU A O 1
ATOM 742 N N . LYS A 1 93 ? -1.743 21.672 7.465 1 95.94 93 LYS A N 1
ATOM 743 C CA . LYS A 1 93 ? -0.745 22.141 8.414 1 95.94 93 LYS A CA 1
ATOM 744 C C . LYS A 1 93 ? 0.636 21.578 8.094 1 95.94 93 LYS A C 1
ATOM 746 O O . LYS A 1 93 ? 1.649 22.25 8.289 1 95.94 93 LYS A O 1
ATOM 751 N N . HIS A 1 94 ? 0.677 20.391 7.578 1 95.62 94 HIS A N 1
ATOM 752 C CA . HIS A 1 94 ? 1.953 19.719 7.375 1 95.62 94 HIS A CA 1
ATOM 753 C C . HIS A 1 94 ? 2.33 19.672 5.898 1 95.62 94 HIS A C 1
ATOM 755 O O . HIS A 1 94 ? 3.248 18.953 5.504 1 95.62 94 HIS A O 1
ATOM 761 N N . LYS A 1 95 ? 1.547 20.375 5.062 1 92.81 95 LYS A N 1
ATOM 762 C CA . LYS A 1 95 ? 1.839 20.656 3.662 1 92.81 95 LYS A CA 1
ATOM 763 C C . LYS A 1 95 ? 1.841 19.391 2.83 1 92.81 95 LYS A C 1
ATOM 765 O O . LYS A 1 95 ? 2.74 19.172 2.012 1 92.81 95 LYS A O 1
ATOM 770 N N . LEU A 1 96 ? 0.918 18.562 3.184 1 93.5 96 LEU A N 1
ATOM 771 C CA . LEU A 1 96 ? 0.669 17.375 2.379 1 93.5 96 LEU A CA 1
ATOM 772 C C . LEU A 1 96 ? -0.492 17.609 1.417 1 93.5 96 LEU A C 1
ATOM 774 O O . LEU A 1 96 ? -1.365 18.438 1.677 1 93.5 96 LEU A O 1
ATOM 778 N N . MET B 1 1 ? -18.188 24.484 0.806 1 44.28 1 MET B N 1
ATOM 779 C CA . MET B 1 1 ? -16.875 24.062 1.275 1 44.28 1 MET B CA 1
ATOM 780 C C . MET B 1 1 ? -16.047 23.5 0.132 1 44.28 1 MET B C 1
ATOM 782 O O . MET B 1 1 ? -16.547 22.719 -0.683 1 44.28 1 MET B O 1
ATOM 786 N N . GLY B 1 2 ? -14.969 24.141 -0.272 1 58.62 2 GLY B N 1
ATOM 787 C CA . GLY B 1 2 ? -14.273 23.828 -1.51 1 58.62 2 GLY B CA 1
ATOM 788 C C . GLY B 1 2 ? -13.93 22.359 -1.655 1 58.62 2 GLY B C 1
ATOM 789 O O . GLY B 1 2 ? -13.953 21.609 -0.674 1 58.62 2 GLY B O 1
ATOM 790 N N . LYS B 1 3 ? -14.047 21.797 -2.729 1 73.19 3 LYS B N 1
ATOM 791 C CA . LYS B 1 3 ? -13.789 20.391 -3.006 1 73.19 3 LYS B CA 1
ATOM 792 C C . LYS B 1 3 ? -12.422 19.969 -2.482 1 73.19 3 LYS B C 1
ATOM 794 O O . LYS B 1 3 ? -11.406 20.578 -2.811 1 73.19 3 LYS B O 1
ATOM 799 N N . VAL B 1 4 ? -12.367 19.281 -1.408 1 88.12 4 VAL B N 1
ATOM 800 C CA . VAL B 1 4 ? -11.102 18.797 -0.867 1 88.12 4 VAL B CA 1
ATOM 801 C C . VAL B 1 4 ? -10.461 17.812 -1.846 1 88.12 4 VAL B C 1
ATOM 803 O O . VAL B 1 4 ? -11.102 16.859 -2.277 1 88.12 4 VAL B O 1
ATOM 806 N N . MET B 1 5 ? -9.195 18.062 -2.275 1 94.38 5 MET B N 1
ATOM 807 C CA . MET B 1 5 ? -8.492 17.219 -3.234 1 94.38 5 MET B CA 1
ATOM 808 C C . MET B 1 5 ? -8.023 15.922 -2.576 1 94.38 5 MET B C 1
ATOM 810 O O . MET B 1 5 ? -7.605 15.922 -1.419 1 94.38 5 MET B O 1
ATOM 814 N N . PRO B 1 6 ? -8.086 14.859 -3.297 1 97.62 6 PRO B N 1
ATOM 815 C CA . PRO B 1 6 ? -7.605 13.594 -2.738 1 97.62 6 PRO B CA 1
ATOM 816 C C . PRO B 1 6 ? -6.113 13.625 -2.418 1 97.62 6 PRO B C 1
ATOM 818 O O . PRO B 1 6 ? -5.328 14.211 -3.166 1 97.62 6 PRO B O 1
ATOM 821 N N . LEU B 1 7 ? -5.809 13.047 -1.298 1 98.38 7 LEU B N 1
ATOM 822 C CA . LEU B 1 7 ? -4.43 12.711 -0.962 1 98.38 7 LEU B CA 1
ATOM 823 C C . LEU B 1 7 ? -4.223 11.203 -0.952 1 98.38 7 LEU B C 1
ATOM 825 O O . LEU B 1 7 ? -4.922 10.477 -0.236 1 98.38 7 LEU B O 1
ATOM 829 N N . LEU B 1 8 ? -3.389 10.742 -1.707 1 98.75 8 LEU B N 1
ATOM 830 C CA . LEU B 1 8 ? -2.818 9.398 -1.681 1 98.75 8 LEU B CA 1
ATOM 831 C C . LEU B 1 8 ? -1.368 9.414 -2.156 1 98.75 8 LEU B C 1
ATOM 833 O O . LEU B 1 8 ? -1.105 9.523 -3.355 1 98.75 8 LEU B O 1
ATOM 837 N N . SER B 1 9 ? -0.476 9.445 -1.262 1 98.81 9 SER B N 1
ATOM 838 C CA . SER B 1 9 ? 0.942 9.484 -1.602 1 98.81 9 SER B CA 1
ATOM 839 C C . SER B 1 9 ? 1.705 8.359 -0.913 1 98.81 9 SER B C 1
ATOM 841 O O . SER B 1 9 ? 1.294 7.879 0.146 1 98.81 9 SER B O 1
ATOM 843 N N . ILE B 1 10 ? 2.752 7.91 -1.554 1 98.94 10 ILE B N 1
ATOM 844 C CA . ILE B 1 10 ? 3.561 6.801 -1.063 1 98.94 10 ILE B CA 1
ATOM 845 C C . ILE B 1 10 ? 5.039 7.172 -1.131 1 98.94 10 ILE B C 1
ATOM 847 O O . ILE B 1 10 ? 5.488 7.785 -2.104 1 98.94 10 ILE B O 1
ATOM 851 N N . CYS B 1 11 ? 5.777 6.816 -0.126 1 98.81 11 CYS B N 1
ATOM 852 C CA . CYS B 1 11 ? 7.23 6.902 -0.209 1 98.81 11 CYS B CA 1
ATOM 853 C C . CYS B 1 11 ? 7.883 5.652 0.372 1 98.81 11 CYS B C 1
ATOM 855 O O . CYS B 1 11 ? 7.305 4.988 1.232 1 98.81 11 CYS B O 1
ATOM 857 N N . SER B 1 12 ? 9.016 5.316 -0.142 1 98.81 12 SER B N 1
ATOM 858 C CA . SER B 1 12 ? 9.812 4.184 0.328 1 98.81 12 SER B CA 1
ATOM 859 C C . SER B 1 12 ? 11.047 4.652 1.09 1 98.81 12 SER B C 1
ATOM 861 O O . SER B 1 12 ? 11.672 5.648 0.715 1 98.81 12 SER B O 1
ATOM 863 N N . SER B 1 13 ? 11.328 3.959 2.127 1 98.69 13 SER B N 1
ATOM 864 C CA . SER B 1 13 ? 12.523 4.301 2.896 1 98.69 13 SER B CA 1
ATOM 865 C C . SER B 1 13 ? 13.781 4.18 2.045 1 98.69 13 SER B C 1
ATOM 867 O O . SER B 1 13 ? 13.766 3.549 0.986 1 98.69 13 SER B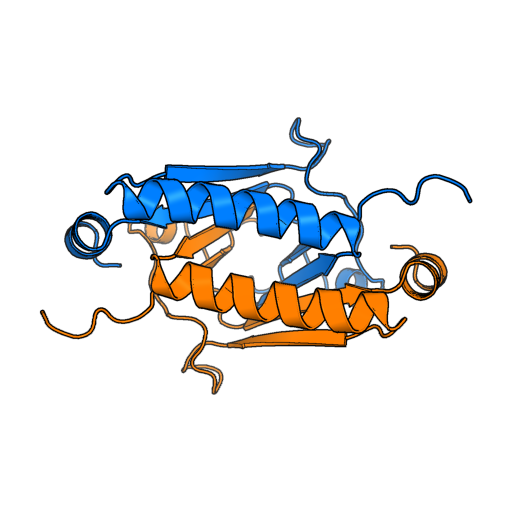 O 1
ATOM 869 N N . GLU B 1 14 ? 14.828 4.758 2.555 1 97.44 14 GLU B N 1
ATOM 870 C CA . GLU B 1 14 ? 16.109 4.738 1.854 1 97.44 14 GLU B CA 1
ATOM 871 C C . GLU B 1 14 ? 16.578 3.307 1.604 1 97.44 14 GLU B C 1
ATOM 873 O O . GLU B 1 14 ? 17.125 3.006 0.542 1 97.44 14 GLU B O 1
ATOM 878 N N . THR B 1 15 ? 16.375 2.428 2.529 1 97.19 15 THR B N 1
ATOM 879 C CA . THR B 1 15 ? 16.844 1.049 2.424 1 97.19 15 THR B CA 1
ATOM 880 C C . THR B 1 15 ? 15.859 0.214 1.598 1 97.19 15 THR B C 1
ATOM 882 O O . THR B 1 15 ? 16.188 -0.901 1.184 1 97.19 15 THR B O 1
ATOM 885 N N . GLY B 1 16 ? 14.727 0.736 1.38 1 98.12 16 GLY B N 1
ATOM 886 C CA . GLY B 1 16 ? 13.719 0.055 0.589 1 98.12 16 GLY B CA 1
ATOM 887 C C . GLY B 1 16 ? 12.945 -0.987 1.376 1 98.12 16 GLY B C 1
ATOM 888 O O . GLY B 1 16 ? 12.117 -1.712 0.815 1 98.12 16 GLY B O 1
ATOM 889 N N . ASP B 1 17 ? 13.125 -1.057 2.701 1 98.31 17 ASP B N 1
ATOM 890 C CA . ASP B 1 17 ? 12.516 -2.133 3.482 1 98.31 17 ASP B CA 1
ATOM 891 C C . ASP B 1 17 ? 11.289 -1.637 4.242 1 98.31 17 ASP B C 1
ATOM 893 O O . ASP B 1 17 ? 10.68 -2.391 5.004 1 98.31 17 ASP B O 1
ATOM 897 N N . SER B 1 18 ? 10.914 -0.377 4.078 1 98.75 18 SER B N 1
ATOM 898 C CA . SER B 1 18 ? 9.703 0.195 4.656 1 98.75 18 SER B CA 1
ATOM 899 C C . SER B 1 18 ? 9.039 1.169 3.688 1 98.75 18 SER B C 1
ATOM 901 O O . SER B 1 18 ? 9.719 1.838 2.906 1 98.75 18 SER B O 1
ATOM 903 N N . VAL B 1 19 ? 7.699 1.228 3.768 1 98.88 19 VAL B N 1
ATOM 904 C CA . VAL B 1 19 ? 6.898 2.105 2.918 1 98.88 19 VAL B CA 1
ATOM 905 C C . VAL B 1 19 ? 5.91 2.895 3.773 1 98.88 19 VAL B C 1
ATOM 907 O O . VAL B 1 19 ? 5.324 2.354 4.715 1 98.88 19 VAL B O 1
ATOM 910 N N . HIS B 1 20 ? 5.805 4.145 3.525 1 98.88 20 HIS B N 1
ATOM 911 C CA . HIS B 1 20 ? 4.797 5.016 4.125 1 98.88 20 HIS B CA 1
ATOM 912 C C . HIS B 1 20 ? 3.746 5.43 3.098 1 98.88 20 HIS B C 1
ATOM 914 O O . HIS B 1 20 ? 4.09 5.895 2.008 1 98.88 20 HIS B O 1
ATOM 920 N N . MET B 1 21 ? 2.496 5.246 3.412 1 98.94 21 MET B N 1
ATOM 921 C CA . MET B 1 21 ? 1.373 5.703 2.6 1 98.94 21 MET B CA 1
ATOM 922 C C . MET B 1 21 ? 0.545 6.742 3.35 1 98.94 21 MET B C 1
ATOM 924 O O . MET B 1 21 ? 0.137 6.512 4.488 1 98.94 21 MET B O 1
ATOM 928 N N . HIS B 1 22 ? 0.354 7.887 2.801 1 98.94 22 HIS B N 1
ATOM 929 C CA . HIS B 1 22 ? -0.441 8.969 3.379 1 98.94 22 HIS B CA 1
ATOM 930 C C . HIS B 1 22 ? -1.738 9.172 2.604 1 98.94 22 HIS B C 1
ATOM 932 O O . HIS B 1 22 ? -1.719 9.328 1.381 1 98.94 22 HIS B O 1
ATOM 938 N N . ALA B 1 23 ? -2.83 9.258 3.289 1 98.88 23 ALA B N 1
ATOM 939 C CA . ALA B 1 23 ? -4.113 9.422 2.615 1 98.88 23 ALA B CA 1
ATOM 940 C C . ALA B 1 23 ? -5.039 10.336 3.42 1 98.88 23 ALA B C 1
ATOM 942 O O . ALA B 1 23 ? -4.957 10.383 4.648 1 98.88 23 ALA B O 1
ATOM 943 N N . ASN B 1 24 ? -5.852 11.125 2.73 1 98.56 24 ASN B N 1
ATOM 944 C CA . ASN B 1 24 ? -7.066 11.656 3.344 1 98.56 24 ASN B CA 1
ATOM 945 C C . ASN B 1 24 ? -8.273 10.773 3.059 1 98.56 24 ASN B C 1
ATOM 947 O O . ASN B 1 24 ? -8.125 9.656 2.553 1 98.56 24 ASN B O 1
ATOM 951 N N . LEU B 1 25 ? -9.445 11.211 3.439 1 98.44 25 LEU B N 1
ATOM 952 C CA . LEU B 1 25 ? -10.633 10.383 3.295 1 98.44 25 LEU B CA 1
ATOM 953 C C . LEU B 1 25 ? -10.859 9.992 1.835 1 98.44 25 LEU B C 1
ATOM 955 O O . LEU B 1 25 ? -11.117 8.828 1.526 1 98.44 25 LEU B O 1
ATOM 959 N N . GLN B 1 26 ? -10.711 10.977 0.958 1 98.19 26 GLN B N 1
ATOM 960 C CA . GLN B 1 26 ? -10.914 10.719 -0.465 1 98.19 26 GLN B CA 1
ATOM 961 C C . GLN B 1 26 ? -9.875 9.734 -1 1 98.19 26 GLN B C 1
ATOM 963 O O . GLN B 1 26 ? -10.188 8.891 -1.841 1 98.19 26 GLN B O 1
ATOM 968 N N . GLY B 1 27 ? -8.617 9.906 -0.518 1 98.62 27 GLY B N 1
ATOM 969 C CA . GLY B 1 27 ? -7.582 8.961 -0.907 1 98.62 27 GLY B CA 1
ATOM 970 C C . GLY B 1 27 ? -7.871 7.543 -0.447 1 98.62 27 GLY B C 1
ATOM 971 O O . GLY B 1 27 ? -7.633 6.586 -1.185 1 98.62 27 GLY B O 1
ATOM 972 N N . LEU B 1 28 ? -8.383 7.379 0.743 1 98.81 28 LEU B N 1
ATOM 973 C CA . LEU B 1 28 ? -8.742 6.062 1.261 1 98.81 28 LEU B CA 1
ATOM 974 C C . LEU B 1 28 ? -9.867 5.445 0.444 1 98.81 28 LEU B C 1
ATOM 976 O O . LEU B 1 28 ? -9.906 4.23 0.246 1 98.81 28 LEU B O 1
ATOM 980 N N . ILE B 1 29 ? -10.789 6.262 -0.004 1 98.56 29 ILE B N 1
ATOM 981 C CA . ILE B 1 29 ? -11.898 5.781 -0.813 1 98.56 29 ILE B CA 1
ATOM 982 C C . ILE B 1 29 ? -11.383 5.258 -2.15 1 98.56 29 ILE B C 1
ATOM 984 O O . ILE B 1 29 ? -11.828 4.215 -2.631 1 98.56 29 ILE B O 1
ATOM 988 N N . ILE B 1 30 ? -10.414 5.953 -2.73 1 98.56 30 ILE B N 1
ATOM 989 C CA . ILE B 1 30 ? -9.805 5.516 -3.98 1 98.56 30 ILE B CA 1
ATOM 990 C C . ILE B 1 30 ? -9.172 4.141 -3.793 1 98.56 30 ILE B C 1
ATOM 992 O O . ILE B 1 30 ? -9.375 3.24 -4.613 1 98.56 30 ILE B O 1
ATOM 996 N N . LEU B 1 31 ? -8.406 3.967 -2.727 1 98.62 31 LEU B N 1
ATOM 997 C CA . LEU B 1 31 ? -7.77 2.689 -2.424 1 98.62 31 LEU B CA 1
ATOM 998 C C . LEU B 1 31 ? -8.812 1.604 -2.184 1 98.62 31 LEU B C 1
ATOM 1000 O O . LEU B 1 31 ? -8.672 0.485 -2.686 1 98.62 31 LEU B O 1
ATOM 1004 N N . GLN B 1 32 ? -9.844 1.933 -1.469 1 98.69 32 GLN B N 1
ATOM 1005 C CA . GLN B 1 32 ? -10.906 0.989 -1.145 1 98.69 32 GLN B CA 1
ATOM 1006 C C . GLN B 1 32 ? -11.625 0.512 -2.404 1 98.69 32 GLN B C 1
ATOM 1008 O O . GLN B 1 32 ? -11.953 -0.669 -2.529 1 98.69 32 GLN B O 1
ATOM 1013 N N . ASP B 1 33 ? -11.938 1.438 -3.285 1 98.75 33 ASP B N 1
ATOM 1014 C CA . ASP B 1 33 ? -12.633 1.092 -4.523 1 98.75 33 ASP B CA 1
ATOM 1015 C C . ASP B 1 33 ? -11.828 0.082 -5.34 1 98.75 33 ASP B C 1
ATOM 1017 O O . ASP B 1 33 ? -12.391 -0.87 -5.887 1 98.75 33 ASP B O 1
ATOM 1021 N N . ALA B 1 34 ? -10.523 0.315 -5.441 1 98.81 34 ALA B N 1
ATOM 1022 C CA . ALA B 1 34 ? -9.648 -0.617 -6.152 1 98.81 34 ALA B CA 1
ATOM 1023 C C . ALA B 1 34 ? -9.68 -1.997 -5.5 1 98.81 34 ALA B C 1
ATOM 1025 O O . ALA B 1 34 ? -9.75 -3.016 -6.191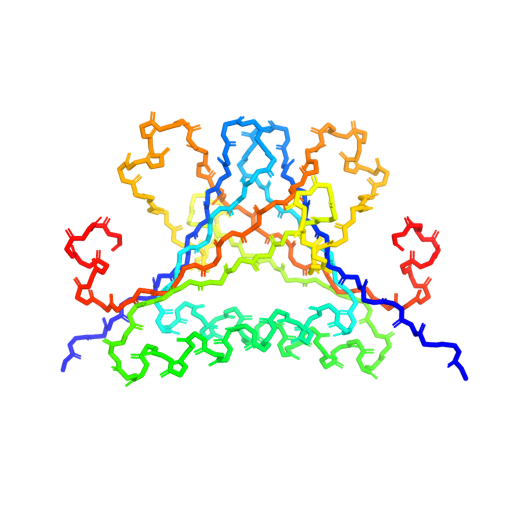 1 98.81 34 ALA B O 1
ATOM 1026 N N . ILE B 1 35 ? -9.641 -2.035 -4.18 1 98.81 35 ILE B N 1
ATOM 1027 C CA . ILE B 1 35 ? -9.625 -3.283 -3.424 1 98.81 35 ILE B CA 1
ATOM 1028 C C . ILE B 1 35 ? -10.938 -4.035 -3.643 1 98.81 35 ILE B C 1
ATOM 1030 O O . ILE B 1 35 ? -10.93 -5.246 -3.873 1 98.81 35 ILE B O 1
ATOM 1034 N N . ILE B 1 36 ? -12.023 -3.334 -3.617 1 98.81 36 ILE B N 1
ATOM 1035 C CA . ILE B 1 36 ? -13.336 -3.941 -3.826 1 98.81 36 ILE B CA 1
ATOM 1036 C C . ILE B 1 36 ? -13.406 -4.547 -5.227 1 98.81 36 ILE B C 1
ATOM 1038 O O . ILE B 1 36 ? -13.898 -5.664 -5.402 1 98.81 36 ILE B O 1
ATOM 1042 N N . ASN B 1 37 ? -12.938 -3.777 -6.223 1 98.88 37 ASN B N 1
ATOM 1043 C CA . ASN B 1 37 ? -12.922 -4.281 -7.59 1 98.88 37 ASN B CA 1
ATOM 1044 C C . ASN B 1 37 ? -12.102 -5.566 -7.703 1 98.88 37 ASN B C 1
ATOM 1046 O O . ASN B 1 37 ? -12.539 -6.531 -8.336 1 98.88 37 ASN B O 1
ATOM 1050 N N . LEU B 1 38 ? -10.945 -5.621 -7.086 1 98.88 38 LEU B N 1
ATOM 1051 C CA . LEU B 1 38 ? -10.062 -6.781 -7.137 1 98.88 38 LEU B CA 1
ATOM 1052 C C . LEU B 1 38 ? -10.68 -7.965 -6.402 1 98.88 38 LEU B C 1
ATOM 1054 O O . LEU B 1 38 ? -10.539 -9.109 -6.836 1 98.88 38 LEU B O 1
ATOM 1058 N N . GLN B 1 39 ? -11.336 -7.684 -5.266 1 98.88 39 GLN B N 1
ATOM 1059 C CA . GLN B 1 39 ? -12.031 -8.75 -4.559 1 98.88 39 GLN B CA 1
ATOM 1060 C C . GLN B 1 39 ? -13.102 -9.391 -5.441 1 98.88 39 GLN B C 1
ATOM 1062 O O . GLN B 1 39 ? -13.234 -10.617 -5.473 1 98.88 39 GLN B O 1
ATOM 1067 N N . ARG B 1 40 ? -13.859 -8.555 -6.086 1 98.81 40 ARG B N 1
ATOM 1068 C CA . ARG B 1 40 ? -14.898 -9.055 -6.977 1 98.81 40 ARG B CA 1
ATOM 1069 C C . ARG B 1 40 ? -14.312 -9.977 -8.039 1 98.81 40 ARG B C 1
ATOM 1071 O O . ARG B 1 40 ? -14.867 -11.039 -8.32 1 98.81 40 ARG B O 1
ATOM 1078 N N . LYS B 1 41 ? -13.219 -9.523 -8.617 1 98.75 41 LYS B N 1
ATOM 1079 C CA . LYS B 1 41 ? -12.562 -10.328 -9.648 1 98.75 41 LYS B CA 1
ATOM 1080 C C . LYS B 1 41 ? -12.07 -11.656 -9.086 1 98.75 41 LYS B C 1
ATOM 1082 O O . LYS B 1 41 ? -12.227 -12.703 -9.719 1 98.75 41 LYS B O 1
ATOM 1087 N N . LEU B 1 42 ? -11.484 -11.656 -7.863 1 98.62 42 LEU B N 1
ATOM 1088 C CA . LEU B 1 42 ? -11 -12.883 -7.238 1 98.62 42 LEU B CA 1
ATOM 1089 C C . LEU B 1 42 ? -12.148 -13.844 -6.957 1 98.62 42 LEU B C 1
ATOM 1091 O O . LEU B 1 42 ? -12 -15.055 -7.121 1 98.62 42 LEU B O 1
ATOM 1095 N N . LEU B 1 43 ? -13.211 -13.336 -6.496 1 98.12 43 LEU B N 1
ATOM 1096 C CA . LEU B 1 43 ? -14.383 -14.156 -6.203 1 98.12 43 LEU B CA 1
ATOM 1097 C C . LEU B 1 43 ? -14.922 -14.805 -7.473 1 98.12 43 LEU B C 1
ATOM 1099 O O . LEU B 1 43 ? -15.594 -15.836 -7.41 1 98.12 43 LEU B O 1
ATOM 1103 N N . ALA B 1 44 ? -14.586 -14.234 -8.656 1 98.25 44 ALA B N 1
ATOM 1104 C CA . ALA B 1 44 ? -14.93 -14.805 -9.953 1 98.25 44 ALA B CA 1
ATOM 1105 C C . ALA B 1 44 ? -13.781 -15.656 -10.5 1 98.25 44 ALA B C 1
ATOM 1107 O O . ALA B 1 44 ? -13.75 -15.969 -11.695 1 98.25 44 ALA B O 1
ATOM 1108 N N . ASP B 1 45 ? -12.812 -15.914 -9.641 1 97.56 45 ASP B N 1
ATOM 1109 C CA . ASP B 1 45 ? -11.664 -16.766 -9.945 1 97.56 45 ASP B CA 1
ATOM 1110 C C . ASP B 1 45 ? -10.766 -16.125 -11 1 97.56 45 ASP B C 1
ATOM 1112 O O . ASP B 1 45 ? -10.266 -16.797 -11.891 1 97.56 45 ASP B O 1
ATOM 1116 N N . GLN B 1 46 ? -10.656 -14.797 -10.922 1 98.56 46 GLN B N 1
ATOM 1117 C CA . GLN B 1 46 ? -9.812 -14.047 -11.844 1 98.56 46 GLN B CA 1
ATOM 1118 C C . GLN B 1 46 ? -8.727 -13.273 -11.102 1 98.56 46 GLN B C 1
ATOM 1120 O O . GLN B 1 46 ? -9.023 -12.492 -10.195 1 98.56 46 GLN B O 1
ATOM 1125 N N . SER B 1 47 ? -7.527 -13.586 -11.484 1 98.75 47 SER B N 1
ATOM 1126 C CA . SER B 1 47 ? -6.426 -12.742 -11.047 1 98.75 47 SER B CA 1
ATOM 1127 C C . SER B 1 47 ? -6.379 -11.438 -11.844 1 98.75 47 SER B C 1
ATOM 1129 O O . SER B 1 47 ? -6.621 -11.438 -13.055 1 98.75 47 SER B O 1
ATOM 1131 N N . ASP B 1 48 ? -6.082 -10.375 -11.219 1 98.75 48 ASP B N 1
ATOM 1132 C CA . ASP B 1 48 ? -5.984 -9.07 -11.867 1 98.75 48 ASP B CA 1
ATOM 1133 C C . ASP B 1 48 ? -5.141 -8.102 -11.039 1 98.75 48 ASP B C 1
ATOM 1135 O O . ASP B 1 48 ? -4.555 -8.492 -10.023 1 98.75 48 ASP B O 1
ATOM 1139 N N . HIS B 1 49 ? -4.922 -6.953 -11.531 1 98.81 49 HIS B N 1
ATOM 1140 C CA . HIS B 1 49 ? -4.164 -5.938 -10.812 1 98.81 49 HIS B CA 1
ATOM 1141 C C . HIS B 1 49 ? -4.691 -4.539 -11.117 1 98.81 49 HIS B C 1
ATOM 1143 O O . HIS B 1 49 ? -5.445 -4.348 -12.07 1 98.81 49 HIS B O 1
ATOM 1149 N N . GLU B 1 50 ? -4.414 -3.611 -10.258 1 98.75 50 GLU B N 1
ATOM 1150 C CA . GLU B 1 50 ? -4.688 -2.186 -10.406 1 98.75 50 GLU B CA 1
ATOM 1151 C C . GLU B 1 50 ? -3.393 -1.374 -10.398 1 98.75 50 GLU B C 1
ATOM 1153 O O . GLU B 1 50 ? -2.467 -1.683 -9.648 1 98.75 50 GLU B O 1
ATOM 1158 N N . HIS B 1 51 ? -3.371 -0.36 -11.219 1 98.75 51 HIS B N 1
ATOM 1159 C CA . HIS B 1 51 ? -2.258 0.581 -11.25 1 98.75 51 HIS B CA 1
ATOM 1160 C C . HIS B 1 51 ? -2.639 1.907 -10.602 1 98.75 51 HIS B C 1
ATOM 1162 O O . HIS B 1 51 ? -3.693 2.471 -10.898 1 98.75 51 HIS B O 1
ATOM 1168 N N . PHE B 1 52 ? -1.808 2.375 -9.688 1 98.81 52 PHE B N 1
ATOM 1169 C CA . PHE B 1 52 ? -1.84 3.742 -9.18 1 98.81 52 PHE B CA 1
ATOM 1170 C C . PHE B 1 52 ? -0.585 4.504 -9.594 1 98.81 52 PHE B C 1
ATOM 1172 O O . PHE B 1 52 ? 0.533 4.062 -9.32 1 98.81 52 PHE B O 1
ATOM 1179 N N . ARG B 1 53 ? -0.747 5.59 -10.297 1 98.81 53 ARG B N 1
ATOM 1180 C CA . ARG B 1 53 ? 0.405 6.348 -10.781 1 98.81 53 ARG B CA 1
ATOM 1181 C C . ARG B 1 53 ? 0.265 7.828 -10.445 1 98.81 53 ARG B C 1
ATOM 1183 O O . ARG B 1 53 ? -0.848 8.328 -10.266 1 98.81 53 ARG B O 1
ATOM 1190 N N . SER B 1 54 ? 1.386 8.461 -10.289 1 98.62 54 SER B N 1
ATOM 1191 C CA . SER B 1 54 ? 1.405 9.914 -10.148 1 98.62 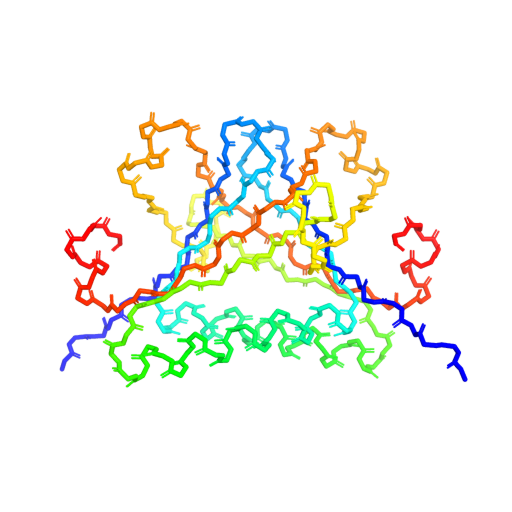54 SER B CA 1
ATOM 1192 C C . SER B 1 54 ? 1.374 10.602 -11.516 1 98.62 54 SER B C 1
ATOM 1194 O O . SER B 1 54 ? 1.529 9.945 -12.547 1 98.62 54 SER B O 1
ATOM 1196 N N . ALA B 1 55 ? 1.204 11.883 -11.5 1 98.19 55 ALA B N 1
ATOM 1197 C CA . ALA B 1 55 ? 1.163 12.664 -12.734 1 98.19 55 ALA B CA 1
ATOM 1198 C C . ALA B 1 55 ? 2.479 12.547 -13.5 1 98.19 55 ALA B C 1
ATOM 1200 O O . ALA B 1 55 ? 2.486 12.5 -14.734 1 98.19 55 ALA B O 1
ATOM 1201 N N . ASP B 1 56 ? 3.58 12.438 -12.844 1 97.75 56 ASP B N 1
ATOM 1202 C CA . ASP B 1 56 ? 4.898 12.328 -13.461 1 97.75 56 ASP B CA 1
ATOM 1203 C C . ASP B 1 56 ? 5.012 11.039 -14.281 1 97.75 56 ASP B C 1
ATOM 1205 O O . ASP B 1 56 ? 5.863 10.938 -15.164 1 97.75 56 ASP B O 1
ATOM 1209 N N . TRP B 1 57 ? 4.191 10.141 -14.016 1 98.12 57 TRP B N 1
ATOM 1210 C CA . TRP B 1 57 ? 4.199 8.867 -14.727 1 98.12 57 TRP B CA 1
ATOM 1211 C C . TRP B 1 57 ? 2.869 8.633 -15.438 1 98.12 57 TRP B C 1
ATOM 1213 O O . TRP B 1 57 ? 2.385 7.504 -15.508 1 98.12 57 TRP B O 1
ATOM 1223 N N . ALA B 1 58 ? 2.158 9.641 -15.695 1 97.62 58 ALA B N 1
ATOM 1224 C CA . ALA B 1 58 ? 0.989 9.68 -16.578 1 97.62 58 ALA B CA 1
ATOM 1225 C C . ALA B 1 58 ? -0.23 9.07 -15.883 1 97.62 58 ALA B C 1
ATOM 1227 O O . ALA B 1 58 ? -1.057 8.43 -16.531 1 97.62 58 ALA B O 1
ATOM 1228 N N . GLY B 1 59 ? -0.313 9.148 -14.672 1 97.56 59 GLY B N 1
ATOM 1229 C CA . GLY B 1 59 ? -1.486 8.812 -13.883 1 97.56 59 GLY B CA 1
ATOM 1230 C C . GLY B 1 59 ? -1.872 9.898 -12.891 1 97.56 59 GLY B C 1
ATOM 1231 O O . GLY B 1 59 ? -1.117 10.844 -12.68 1 97.56 59 GLY B O 1
ATOM 1232 N N . TYR B 1 60 ? -3.049 9.672 -12.18 1 96.31 60 TYR B N 1
ATOM 1233 C CA . TYR B 1 60 ? -3.539 10.75 -11.328 1 96.31 60 TYR B CA 1
ATOM 1234 C C . TYR B 1 60 ? -4.051 10.203 -10 1 96.31 60 TYR B C 1
ATOM 1236 O O . TYR B 1 60 ? -4.582 10.953 -9.18 1 96.31 60 TYR B O 1
ATOM 1244 N N . GLU B 1 61 ? -3.84 8.953 -9.805 1 97.94 61 GLU B N 1
ATOM 1245 C CA . GLU B 1 61 ? -4.348 8.352 -8.57 1 97.94 61 GLU B CA 1
ATOM 1246 C C . GLU B 1 61 ? -3.467 8.703 -7.379 1 97.94 61 GLU B C 1
ATOM 1248 O O . GLU B 1 61 ? -3.971 8.961 -6.285 1 97.94 61 GLU B O 1
ATOM 1253 N N . LEU B 1 62 ? -2.137 8.742 -7.668 1 98.56 62 LEU B N 1
ATOM 1254 C CA . LEU B 1 62 ? -1.195 9.086 -6.609 1 98.56 62 LEU B CA 1
ATOM 1255 C C . LEU B 1 62 ? -0.854 10.57 -6.648 1 98.56 62 LEU B C 1
ATOM 1257 O O . LEU B 1 62 ? -0.646 11.133 -7.723 1 98.56 62 LEU B O 1
ATOM 1261 N N . THR B 1 63 ? -0.869 11.164 -5.523 1 98.25 63 THR B N 1
ATOM 1262 C CA . THR B 1 63 ? -0.276 12.484 -5.375 1 98.25 63 THR B CA 1
ATOM 1263 C C . THR B 1 63 ? 1.207 12.383 -5.031 1 98.25 63 THR B C 1
ATOM 1265 O O . THR B 1 63 ? 1.711 11.289 -4.766 1 98.25 63 THR B O 1
ATOM 1268 N N . THR B 1 64 ? 1.923 13.562 -5.168 1 97.5 64 THR B N 1
ATOM 1269 C CA . THR B 1 64 ? 3.352 13.578 -4.871 1 97.5 64 THR B CA 1
ATOM 1270 C C . THR B 1 64 ? 3.65 14.523 -3.713 1 97.5 64 THR B C 1
ATOM 1272 O O . THR B 1 64 ? 3.516 15.742 -3.85 1 97.5 64 THR B O 1
ATOM 1275 N N . SER B 1 65 ? 3.531 14.117 -2.555 1 96 65 SER B N 1
ATOM 1276 C CA . SER B 1 65 ? 3.895 14.812 -1.326 1 96 65 SER B CA 1
ATOM 1277 C C . SER B 1 65 ? 4.504 13.859 -0.307 1 96 65 SER B C 1
ATOM 1279 O O . SER B 1 65 ? 4.27 12.648 -0.365 1 96 65 SER B O 1
ATOM 1281 N N . MET B 1 66 ? 5.312 14.391 0.459 1 96.38 66 MET B N 1
ATOM 1282 C CA . MET B 1 66 ? 5.922 13.625 1.545 1 96.38 66 MET B CA 1
ATOM 1283 C C . MET B 1 66 ? 6.184 14.516 2.756 1 96.38 66 MET B C 1
ATOM 1285 O O . MET B 1 66 ? 6.301 15.734 2.619 1 96.38 66 MET B O 1
ATOM 1289 N N . LEU B 1 67 ? 6.219 13.945 3.916 1 97.88 67 LEU B N 1
ATOM 1290 C CA . LEU B 1 67 ? 6.531 14.703 5.121 1 97.88 67 LEU B CA 1
ATOM 1291 C C . LEU B 1 67 ? 7.98 15.18 5.102 1 97.88 67 LEU B C 1
ATOM 1293 O O . LEU B 1 67 ? 8.852 14.508 4.543 1 97.88 67 LEU B O 1
ATOM 1297 N N . GLU B 1 68 ? 8.227 16.281 5.746 1 96.88 68 GLU B N 1
ATOM 1298 C CA . GLU B 1 68 ? 9.586 16.797 5.867 1 96.88 68 GLU B CA 1
ATOM 1299 C C . GLU B 1 68 ? 10.523 15.75 6.477 1 96.88 68 GLU B C 1
ATOM 1301 O O . GLU B 1 68 ? 11.664 15.609 6.043 1 96.88 68 GLU B O 1
ATOM 1306 N N . SER B 1 69 ? 10.039 15.07 7.465 1 97.12 69 SER B N 1
ATOM 1307 C CA . SER B 1 69 ? 10.852 14.055 8.125 1 97.12 69 SER B CA 1
ATOM 1308 C C . SER B 1 69 ? 11.227 12.93 7.168 1 97.12 69 SER B C 1
ATOM 1310 O O . SER B 1 69 ? 12.328 12.383 7.246 1 97.12 69 SER B O 1
ATOM 1312 N N . GLU B 1 70 ? 10.367 12.562 6.289 1 97.81 70 GLU B N 1
ATOM 1313 C CA . GLU B 1 70 ? 10.633 11.539 5.285 1 97.81 70 GLU B CA 1
ATOM 1314 C C . GLU B 1 70 ? 11.648 12.031 4.258 1 97.81 70 GLU B C 1
ATOM 1316 O O . GLU B 1 70 ? 12.562 11.289 3.879 1 97.81 70 GLU B O 1
ATOM 1321 N N . TYR B 1 71 ? 11.453 13.266 3.846 1 96.44 71 TYR B N 1
ATOM 1322 C CA . TYR B 1 71 ? 12.438 13.891 2.963 1 96.44 71 TYR B CA 1
ATOM 1323 C C . TYR B 1 71 ? 13.828 13.867 3.592 1 96.44 71 TYR B C 1
ATOM 1325 O O . TYR B 1 71 ? 14.797 13.453 2.953 1 96.44 71 TYR B O 1
ATOM 1333 N N . ASN B 1 72 ? 13.859 14.289 4.832 1 97.56 72 ASN B N 1
ATOM 1334 C CA . ASN B 1 72 ? 15.125 14.406 5.543 1 97.56 72 ASN B CA 1
ATOM 1335 C C . ASN B 1 72 ? 15.773 13.039 5.77 1 97.56 72 ASN B C 1
ATOM 1337 O O . ASN B 1 72 ? 16.984 12.945 5.938 1 97.56 72 ASN B O 1
ATOM 1341 N N . SER B 1 73 ? 14.977 11.984 5.738 1 97.88 73 SER B N 1
ATOM 1342 C CA . SER B 1 73 ? 15.5 10.633 5.93 1 97.88 73 SER B CA 1
ATOM 1343 C C . SER B 1 73 ? 15.766 9.953 4.598 1 97.88 73 SER B C 1
ATOM 1345 O O . SER B 1 73 ? 15.961 8.734 4.547 1 97.88 73 SER B O 1
ATOM 1347 N N . ASN B 1 74 ? 15.688 10.719 3.51 1 97.81 74 ASN B N 1
ATOM 1348 C CA . ASN B 1 74 ? 16.031 10.281 2.16 1 97.81 74 ASN B CA 1
ATOM 1349 C C . ASN B 1 74 ? 15.047 9.227 1.653 1 97.81 74 ASN B C 1
ATOM 1351 O O . ASN B 1 74 ? 15.445 8.281 0.965 1 97.81 74 ASN B O 1
ATOM 1355 N N . CYS B 1 75 ? 13.844 9.312 2.102 1 98.44 75 CYS B N 1
ATOM 1356 C CA . CYS B 1 75 ? 12.805 8.492 1.485 1 98.44 75 CYS B CA 1
ATOM 1357 C C . CYS B 1 75 ? 12.625 8.859 0.017 1 98.44 75 CYS B C 1
ATOM 1359 O O . CYS B 1 75 ? 12.828 10.016 -0.371 1 98.44 75 CYS B O 1
ATOM 1361 N N . LYS B 1 76 ? 12.227 7.867 -0.729 1 98.44 76 LYS B N 1
ATOM 1362 C CA . LYS B 1 76 ? 12.016 8.078 -2.158 1 98.44 76 LYS B CA 1
ATOM 1363 C C . LYS B 1 76 ? 10.531 8.172 -2.486 1 98.44 76 LYS B C 1
ATOM 1365 O O . LYS B 1 76 ? 9.734 7.367 -2.004 1 98.44 76 LYS B O 1
ATOM 1370 N N . GLN B 1 77 ? 10.234 9.18 -3.262 1 98.44 77 GLN B N 1
ATOM 1371 C CA . GLN B 1 77 ? 8.867 9.281 -3.762 1 98.44 77 GLN B CA 1
ATOM 1372 C C . GLN B 1 77 ? 8.516 8.086 -4.648 1 98.44 77 GLN B C 1
ATOM 1374 O O . GLN B 1 77 ? 9.25 7.773 -5.59 1 98.44 77 GLN B O 1
ATOM 1379 N N . VAL B 1 78 ? 7.453 7.453 -4.34 1 98.81 78 VAL B N 1
ATOM 1380 C CA . VAL B 1 78 ? 6.941 6.375 -5.18 1 98.81 78 VAL B CA 1
ATOM 1381 C C . VAL B 1 78 ? 5.953 6.941 -6.199 1 98.81 78 VAL B C 1
ATOM 1383 O O . VAL B 1 78 ? 5.016 7.652 -5.832 1 98.81 78 VAL B O 1
ATOM 1386 N N . HIS B 1 79 ? 6.125 6.594 -7.457 1 98.88 79 HIS B N 1
ATOM 1387 C CA . HIS B 1 79 ? 5.297 7.141 -8.531 1 98.88 79 HIS B CA 1
ATOM 1388 C C . HIS B 1 79 ? 4.359 6.078 -9.094 1 98.88 79 HIS B C 1
ATOM 1390 O O . HIS B 1 79 ? 3.422 6.398 -9.828 1 98.88 79 HIS B O 1
ATOM 1396 N N . HIS B 1 80 ? 4.641 4.852 -8.711 1 98.94 80 HIS B N 1
ATOM 1397 C CA . HIS B 1 80 ? 3.85 3.76 -9.273 1 98.94 80 HIS B CA 1
ATOM 1398 C C . HIS B 1 80 ? 3.646 2.646 -8.25 1 98.94 80 HIS B C 1
ATOM 1400 O O . HIS B 1 80 ? 4.617 2.051 -7.773 1 98.94 80 HIS B O 1
ATOM 1406 N N . LEU B 1 81 ? 2.406 2.393 -7.852 1 98.88 81 LEU B N 1
ATOM 1407 C CA . LEU B 1 81 ? 1.984 1.219 -7.094 1 98.88 81 LEU B CA 1
ATOM 1408 C C . LEU B 1 81 ? 1.221 0.243 -7.98 1 98.88 81 LEU B C 1
ATOM 1410 O O . LEU B 1 81 ? 0.256 0.627 -8.648 1 98.88 81 LEU B O 1
ATOM 1414 N N . GLU B 1 82 ? 1.649 -0.943 -8.094 1 98.81 82 GLU B N 1
ATOM 1415 C CA . GLU B 1 82 ? 0.864 -2.035 -8.656 1 98.81 82 GLU B CA 1
ATOM 1416 C C . GLU B 1 82 ? 0.311 -2.943 -7.562 1 98.81 82 GLU B C 1
ATOM 1418 O O . GLU B 1 82 ? 1.074 -3.551 -6.809 1 98.81 82 GLU B O 1
ATOM 1423 N N . LEU B 1 83 ? -0.98 -2.982 -7.402 1 98.88 83 LEU B N 1
ATOM 1424 C CA . LEU B 1 83 ? -1.667 -3.873 -6.473 1 98.88 83 LEU B CA 1
ATOM 1425 C C . LEU B 1 83 ? -2.207 -5.102 -7.195 1 98.88 83 LEU B C 1
ATOM 1427 O O . LEU B 1 83 ? -3.207 -5.016 -7.91 1 98.88 83 LEU B O 1
ATOM 1431 N N . PHE B 1 84 ? -1.592 -6.223 -6.973 1 98.88 84 PHE B N 1
ATOM 1432 C CA . PHE B 1 84 ? -1.956 -7.48 -7.613 1 98.88 84 PHE B CA 1
ATOM 1433 C C . PHE B 1 84 ? -2.867 -8.305 -6.711 1 98.88 84 PHE B C 1
ATOM 1435 O O . PHE B 1 84 ? -2.641 -8.391 -5.5 1 98.88 84 PHE B O 1
ATOM 1442 N N . ALA B 1 85 ? -3.832 -8.867 -7.309 1 98.88 85 ALA B N 1
ATOM 1443 C CA . ALA B 1 85 ? -4.715 -9.828 -6.648 1 98.88 85 ALA B CA 1
ATOM 1444 C C . ALA B 1 85 ? -4.645 -11.188 -7.328 1 98.88 85 ALA B C 1
ATOM 1446 O O . ALA B 1 85 ? -4.969 -11.32 -8.508 1 98.88 85 ALA B O 1
ATOM 1447 N N . TRP B 1 86 ? -4.227 -12.133 -6.562 1 98.75 86 TRP B N 1
ATOM 1448 C CA . TRP B 1 86 ? -3.963 -13.453 -7.129 1 98.75 86 TRP B CA 1
ATOM 1449 C C . TRP B 1 86 ? -4.961 -14.477 -6.605 1 98.75 86 TRP B C 1
ATOM 1451 O O . TRP B 1 86 ? -5.246 -14.516 -5.406 1 98.75 86 TRP B O 1
ATOM 1461 N N . THR B 1 87 ? -5.457 -15.344 -7.508 1 98.44 87 THR B N 1
ATOM 1462 C CA . THR B 1 87 ? -6.168 -16.547 -7.074 1 98.44 87 THR B CA 1
ATOM 1463 C C . THR B 1 87 ? -5.23 -17.484 -6.328 1 98.44 87 THR B C 1
ATOM 1465 O O . THR B 1 87 ? -4.012 -17.406 -6.48 1 98.44 87 THR B O 1
ATOM 1468 N N . ASP B 1 88 ? -5.77 -18.344 -5.48 1 96.31 88 ASP B N 1
ATOM 1469 C CA . ASP B 1 88 ? -4.938 -19.266 -4.715 1 96.31 88 ASP B CA 1
ATOM 1470 C C . ASP B 1 88 ? -4.145 -20.188 -5.637 1 96.31 88 ASP B C 1
ATOM 1472 O O . ASP B 1 88 ? -2.994 -20.516 -5.348 1 96.31 88 ASP B O 1
ATOM 1476 N N . GLU B 1 89 ? -4.762 -20.594 -6.727 1 96.25 89 GLU B N 1
ATOM 1477 C CA . GLU B 1 89 ? -4.074 -21.438 -7.695 1 96.25 89 GLU B CA 1
ATOM 1478 C C . GLU B 1 89 ? -2.877 -20.719 -8.305 1 96.25 89 GLU B C 1
ATOM 1480 O O . GLU B 1 89 ? -1.791 -21.297 -8.414 1 96.25 89 GLU B O 1
ATOM 1485 N N . TRP B 1 90 ? -3.066 -19.516 -8.75 1 97.5 90 TRP B N 1
ATOM 1486 C CA . TRP B 1 90 ? -1.992 -18.75 -9.359 1 97.5 90 TRP B CA 1
ATOM 1487 C C . TRP B 1 90 ? -0.853 -18.531 -8.367 1 97.5 90 TRP B C 1
ATOM 1489 O O . TRP B 1 90 ? 0.32 -18.672 -8.711 1 97.5 90 TRP B O 1
ATOM 1499 N N . ARG B 1 91 ? -1.222 -18.125 -7.18 1 96.62 91 ARG B N 1
ATOM 1500 C CA . ARG B 1 91 ? -0.249 -17.875 -6.121 1 96.62 91 ARG B CA 1
ATOM 1501 C C . ARG B 1 91 ? 0.613 -19.109 -5.879 1 96.62 91 ARG B C 1
ATOM 1503 O O . ARG B 1 91 ? 1.832 -19.016 -5.73 1 96.62 91 ARG B O 1
ATOM 1510 N N . GLU B 1 92 ? -0.038 -20.266 -5.812 1 94.94 92 GLU B N 1
ATOM 1511 C CA . GLU B 1 92 ? 0.682 -21.516 -5.586 1 94.94 92 GLU B CA 1
ATOM 1512 C C . GLU B 1 92 ? 1.639 -21.812 -6.738 1 94.94 92 GLU B C 1
ATOM 1514 O O . GLU B 1 92 ? 2.793 -22.188 -6.512 1 94.94 92 GLU B O 1
ATOM 1519 N N . LYS B 1 93 ? 1.14 -21.688 -7.895 1 96.19 93 LYS B N 1
ATOM 1520 C CA . LYS B 1 93 ? 1.925 -21.953 -9.094 1 96.19 93 LYS B CA 1
ATOM 1521 C C . LYS B 1 93 ? 3.176 -21.078 -9.141 1 96.19 93 LYS B C 1
ATOM 1523 O O . LYS B 1 93 ? 4.223 -21.5 -9.625 1 96.19 93 LYS B O 1
ATOM 1528 N N . HIS B 1 94 ? 3.092 -19.891 -8.609 1 96 94 HIS B N 1
ATOM 1529 C CA . HIS B 1 94 ? 4.188 -18.938 -8.734 1 96 94 HIS B CA 1
ATOM 1530 C C . HIS B 1 94 ? 4.93 -18.781 -7.41 1 96 94 HIS B C 1
ATOM 1532 O O . HIS B 1 94 ? 5.734 -17.859 -7.254 1 96 94 HIS B O 1
ATOM 1538 N N . LYS B 1 95 ? 4.574 -19.609 -6.426 1 93.12 95 LYS B N 1
ATOM 1539 C CA . LYS B 1 95 ? 5.297 -19.781 -5.168 1 93.12 95 LYS B CA 1
ATOM 1540 C C . LYS B 1 95 ? 5.254 -18.516 -4.328 1 93.12 95 LYS B C 1
ATOM 1542 O O . LYS B 1 95 ? 6.273 -18.094 -3.781 1 93.12 95 LYS B O 1
ATOM 1547 N N . LEU B 1 96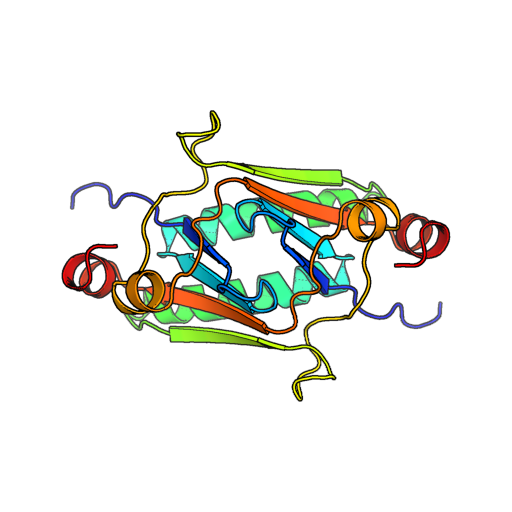 ? 4.109 -17.922 -4.383 1 93.94 96 LEU B N 1
ATOM 1548 C CA . LEU B 1 96 ? 3.848 -16.797 -3.5 1 93.94 96 LEU B CA 1
ATOM 1549 C C . LEU B 1 96 ? 3.1 -17.234 -2.25 1 93.94 96 LEU B C 1
ATOM 1551 O O . LEU B 1 96 ? 2.383 -18.25 -2.275 1 93.94 96 LEU B O 1
#

InterPro domains:
  IPR029083 Immunity protein 32 [PF15566] (19-65)

pLDDT: mean 96.69, std 7.39, range [43.5, 98.94]

Solvent-accessible surface area (backbone atoms only — not comparable to full-atom values): 9865 Å² total; per-residue (Å²): 128,78,84,79,76,66,32,26,21,37,32,18,34,65,84,20,40,32,36,42,34,43,20,27,66,60,21,48,48,54,54,46,52,54,49,52,53,45,44,54,37,38,78,68,72,33,62,51,70,48,81,35,19,13,62,95,66,77,26,76,65,25,37,92,53,65,47,67,71,43,54,76,58,50,37,27,66,32,39,34,40,38,45,36,34,38,32,72,67,56,29,54,76,60,64,87,128,78,84,78,75,66,32,26,20,38,32,18,35,65,85,20,39,30,36,43,35,42,21,25,67,60,21,48,49,55,55,46,52,54,48,52,53,46,46,54,37,38,77,68,70,34,61,52,69,48,81,35,17,13,62,94,66,80,28,76,64,25,39,90,53,65,48,69,69,44,55,74,60,50,36,28,66,33,41,34,41,40,45,35,32,40,30,73,67,57,28,55,76,60,64,86

Radius of gyration: 16.06 Å; Cα contacts (8 Å, |Δi|>4): 428; chains: 2; bounding box: 34×51×32 Å

Secondary structure (DSSP, 8-state):
---PPP-EEEEE-TTSSEEEEEE-HHHHHHHHHHHHHHHHHHHTT--EEEEEE-GGGT-SSS-----HHHHHTTPEEP-EEEEEE--HHHHHHTT-/---PPP-EEEEE-TTSSEEEEEE-HHHHHHHHHHHHHHHHHHHTT--EEEEEE-GGGT-SSS-----HHHHHTTPEEP-EEEEEE--HHHHHHTT-

Foldseek 3Di:
DPDDDWAWWKWAFPVRPDMDIDTDPVLVVLVVVQVVVQVVCVVVVHKDKDKAFVVVVPHNSHDWDDDPVRVVRVIGTDGIDIGIDHHPVRCVVVVD/DPDDDWAWWKWAFPVRPDMDIDTDPVLVVLVVVQVVVQVVCVVVVHKDKDKAFVVVVPHNSHDFDDDPVRVVRVIGTDGMDIGIDHHPVRCVVVVD

Sequence (192 aa):
MGKVMPLLSICSSETGDSVHMHANLQGLIILQDAIINLQRKLLADQSDHEHFRSADWAGYELTTSMLESEYNSNCKQVHHLELFAWTDEWREKHKLMGKVMPLLSICSSETGDSVHMHANLQGLIILQDAIINLQRKLLADQSDHEHFRSADWAGYELTTSMLESEYNSNCKQVHHLELFAWTDEWREKHKL

Nearest PDB structures (foldseek):
  1ln0-assembly1_A  TM=4.531E-01  e=9.467E+00  Tequatrovirus T4